Protein AF-A0A9W7MIQ2-F1 (afdb_monomer_lite)

Organism: Hibiscus trionum (NCBI:txid183268)

Sequence (190 aa):
MARFEEGSSISCPPLFKGEAYFQWANIMKFFIKSQDYEVWDIIEDGYLEAPKKKKKQRSANETKAKLNTKAMHFLYFGLNKEVSKRISTCKSAKELWEKLEKFYSNKKGEKKDDDQSCANLISNPKVDGVLALDEPKVSSNSSELYSYSFDKLQDVFDELFLEFETMNSKIKKMISKLEFENDFLLKTKN

Structure (mmCIF, N/CA/C/O backbone):
data_AF-A0A9W7MIQ2-F1
#
_entry.id   AF-A0A9W7MIQ2-F1
#
loop_
_atom_site.group_PDB
_atom_site.id
_atom_site.type_symbol
_atom_site.label_atom_id
_atom_site.label_alt_id
_atom_site.label_comp_id
_atom_site.label_asym_id
_atom_site.label_entity_id
_atom_site.label_seq_id
_atom_site.pdbx_PDB_ins_code
_atom_site.Cartn_x
_atom_site.Cartn_y
_atom_site.Cartn_z
_atom_site.occupancy
_atom_site.B_iso_or_equiv
_atom_site.auth_seq_id
_atom_site.auth_comp_id
_atom_site.auth_asym_id
_atom_site.auth_atom_id
_atom_site.pdbx_PDB_model_num
ATOM 1 N N . MET A 1 1 ? 34.483 -2.131 -0.089 1.00 34.19 1 MET A N 1
ATOM 2 C CA . MET A 1 1 ? 33.170 -1.801 0.510 1.00 34.19 1 MET A CA 1
ATOM 3 C C . MET A 1 1 ? 32.232 -2.950 0.199 1.00 34.19 1 MET A C 1
ATOM 5 O O . MET A 1 1 ? 32.087 -3.276 -0.972 1.00 34.19 1 MET A O 1
ATOM 9 N N . ALA A 1 2 ? 31.732 -3.632 1.229 1.00 31.00 2 ALA A N 1
ATOM 10 C CA . ALA A 1 2 ? 31.011 -4.892 1.087 1.00 31.00 2 ALA A CA 1
ATOM 11 C C . ALA A 1 2 ? 29.698 -4.706 0.310 1.00 31.00 2 ALA A C 1
ATOM 13 O O . ALA A 1 2 ? 28.902 -3.814 0.600 1.00 31.00 2 ALA A O 1
ATOM 14 N N . ARG A 1 3 ? 29.537 -5.544 -0.713 1.00 36.91 3 ARG A N 1
ATOM 15 C CA . ARG A 1 3 ? 28.358 -5.696 -1.560 1.00 36.91 3 ARG A CA 1
ATOM 16 C C . ARG A 1 3 ? 27.313 -6.432 -0.726 1.00 36.91 3 ARG A C 1
ATOM 18 O O . ARG A 1 3 ? 27.587 -7.536 -0.275 1.00 36.91 3 ARG A O 1
ATOM 25 N N . PHE A 1 4 ? 26.162 -5.815 -0.478 1.00 37.09 4 PHE A N 1
ATOM 26 C CA . PHE A 1 4 ? 25.040 -6.521 0.131 1.00 37.09 4 PHE A CA 1
ATOM 27 C C . PHE A 1 4 ? 24.557 -7.573 -0.870 1.00 37.09 4 PHE A C 1
ATOM 29 O O . PHE A 1 4 ? 23.956 -7.236 -1.889 1.00 37.09 4 PHE A O 1
ATOM 36 N N . GLU A 1 5 ? 24.906 -8.833 -0.619 1.00 40.12 5 GLU A N 1
ATOM 37 C CA . GLU A 1 5 ? 24.191 -9.971 -1.183 1.00 40.12 5 GLU A CA 1
ATOM 38 C C . GLU A 1 5 ? 22.780 -9.956 -0.587 1.00 40.12 5 GLU A C 1
ATOM 40 O O . GLU A 1 5 ? 22.593 -9.827 0.624 1.00 40.12 5 GLU A O 1
ATOM 45 N N . GLU A 1 6 ? 21.788 -9.950 -1.472 1.00 44.28 6 GLU A N 1
ATOM 46 C CA . GLU A 1 6 ? 20.378 -9.725 -1.174 1.00 44.28 6 GLU A CA 1
ATOM 47 C C . GLU A 1 6 ? 19.792 -10.888 -0.364 1.00 44.28 6 GLU A C 1
ATOM 49 O O . GLU A 1 6 ? 19.219 -11.825 -0.907 1.00 44.28 6 GLU A O 1
ATOM 54 N N . GLY A 1 7 ? 19.898 -10.793 0.959 1.00 41.38 7 GLY A N 1
ATOM 55 C CA . GLY A 1 7 ? 18.898 -11.329 1.873 1.00 41.38 7 GLY A CA 1
ATOM 56 C C . GLY A 1 7 ? 17.844 -10.251 2.118 1.00 41.38 7 GLY A C 1
ATOM 57 O O . GLY A 1 7 ? 18.097 -9.296 2.853 1.00 41.38 7 GLY A O 1
ATOM 58 N N . SER A 1 8 ? 16.678 -10.355 1.476 1.00 49.94 8 SER A N 1
ATOM 59 C CA . SER A 1 8 ? 15.550 -9.451 1.732 1.00 49.94 8 SER A CA 1
ATOM 60 C C . SER A 1 8 ? 15.065 -9.628 3.169 1.00 49.94 8 SER A C 1
ATOM 62 O O . SER A 1 8 ? 14.387 -10.598 3.494 1.00 49.94 8 SER A O 1
ATOM 64 N N . SER A 1 9 ? 15.391 -8.672 4.036 1.00 55.47 9 SER A N 1
ATOM 65 C CA . SER A 1 9 ? 14.673 -8.512 5.298 1.00 55.47 9 SER A CA 1
ATOM 66 C C . SER A 1 9 ? 13.184 -8.311 5.002 1.00 55.47 9 SER A C 1
ATOM 68 O O . SER A 1 9 ? 12.841 -7.493 4.148 1.00 55.47 9 SER A O 1
ATOM 70 N N . ILE A 1 10 ? 12.299 -8.975 5.751 1.00 56.59 10 ILE A N 1
ATOM 71 C CA . ILE A 1 10 ? 10.839 -8.749 5.705 1.00 56.59 10 ILE A CA 1
ATOM 72 C C . ILE A 1 10 ? 10.447 -7.285 5.979 1.00 56.59 10 ILE A C 1
ATOM 74 O O . ILE A 1 10 ? 9.332 -6.868 5.681 1.00 56.59 10 ILE A O 1
ATOM 78 N N . SER A 1 11 ? 11.363 -6.496 6.549 1.00 60.84 11 SER A N 1
ATOM 79 C CA . SER A 1 11 ? 11.183 -5.072 6.834 1.00 60.84 11 SER A CA 1
ATOM 80 C C . SER A 1 11 ? 11.703 -4.136 5.738 1.00 60.84 11 SER A C 1
ATOM 82 O O . SER A 1 11 ? 11.488 -2.926 5.830 1.00 60.84 11 SER A O 1
ATOM 84 N N . CYS A 1 12 ? 12.385 -4.652 4.710 1.00 73.31 12 CYS A N 1
ATOM 85 C CA . CYS A 1 12 ? 12.995 -3.837 3.661 1.00 73.31 12 CYS A CA 1
ATOM 86 C C . CYS A 1 12 ? 12.248 -3.986 2.327 1.00 73.31 12 CYS A C 1
ATOM 88 O O . CYS A 1 12 ? 12.081 -5.109 1.849 1.00 73.31 12 CYS A O 1
ATOM 90 N N . PRO A 1 13 ? 11.851 -2.873 1.681 1.00 75.19 13 PRO A N 1
ATOM 91 C CA . PRO A 1 13 ? 11.230 -2.933 0.365 1.00 75.19 13 PRO A CA 1
ATOM 92 C C . PRO A 1 13 ? 12.170 -3.566 -0.677 1.00 75.19 13 PRO A C 1
ATOM 94 O O . PRO A 1 13 ? 13.382 -3.326 -0.629 1.00 75.19 13 PRO A O 1
ATOM 97 N N . PRO A 1 14 ? 11.643 -4.337 -1.647 1.00 79.50 14 PRO A N 1
ATOM 98 C CA . PRO A 1 14 ? 12.453 -4.937 -2.704 1.00 79.50 14 PRO A CA 1
ATOM 99 C C . PRO A 1 14 ? 13.074 -3.850 -3.586 1.00 79.50 14 PRO A C 1
ATOM 101 O O . PRO A 1 14 ? 12.372 -2.949 -4.051 1.00 79.50 14 PRO A O 1
ATOM 104 N N . LEU A 1 15 ? 14.377 -3.938 -3.861 1.00 83.75 15 LEU A N 1
ATOM 105 C CA . LEU A 1 15 ? 15.072 -2.937 -4.670 1.00 83.75 15 LEU A CA 1
ATOM 106 C C . LEU A 1 15 ? 14.850 -3.170 -6.170 1.00 83.75 15 LEU A C 1
ATOM 108 O O . LEU A 1 15 ? 15.190 -4.216 -6.722 1.00 83.75 15 LEU A O 1
ATOM 112 N N . PHE A 1 16 ? 14.347 -2.153 -6.860 1.00 83.75 16 PHE A N 1
ATOM 113 C CA . PHE A 1 16 ? 14.154 -2.176 -8.298 1.00 83.75 16 PHE A CA 1
ATOM 114 C C . PHE A 1 16 ? 15.428 -1.782 -9.035 1.00 83.75 16 PHE A C 1
ATOM 116 O O . PHE A 1 16 ? 15.888 -0.639 -8.950 1.00 83.75 16 PHE A O 1
ATOM 123 N N . LYS A 1 17 ? 15.965 -2.713 -9.823 1.00 77.62 17 LYS A N 1
ATOM 124 C CA . LYS A 1 17 ? 17.167 -2.493 -10.641 1.00 77.62 17 LYS A CA 1
ATOM 125 C C . LYS A 1 17 ? 16.862 -1.977 -12.053 1.00 77.62 17 LYS A C 1
ATOM 127 O O . LYS A 1 17 ? 17.787 -1.613 -12.765 1.00 77.62 17 LYS A O 1
ATOM 132 N N . GLY A 1 18 ? 15.585 -1.871 -12.436 1.00 74.75 18 GLY A N 1
ATOM 133 C CA . GLY A 1 18 ? 15.163 -1.414 -13.766 1.00 74.75 18 GLY A CA 1
ATOM 134 C C . GLY A 1 18 ? 14.804 -2.537 -14.745 1.00 74.75 18 GLY A C 1
ATOM 135 O O . GLY A 1 18 ? 14.377 -2.243 -15.861 1.00 74.75 18 GLY A O 1
ATOM 136 N N . GLU A 1 19 ? 14.925 -3.796 -14.326 1.00 76.00 19 GLU A N 1
ATOM 137 C CA . GLU A 1 19 ? 14.593 -4.997 -15.098 1.00 76.00 19 GLU A CA 1
ATOM 138 C C . GLU A 1 19 ? 13.415 -5.747 -14.467 1.00 76.00 19 GLU A C 1
ATOM 140 O O . GLU A 1 19 ? 13.104 -5.547 -13.294 1.00 76.00 19 GLU A O 1
ATOM 145 N N . ALA A 1 20 ? 12.745 -6.595 -15.257 1.00 82.31 20 ALA A N 1
ATOM 146 C CA . ALA A 1 20 ? 11.643 -7.447 -14.801 1.00 82.31 20 ALA A CA 1
ATOM 147 C C . ALA A 1 20 ? 10.568 -6.705 -13.975 1.00 82.31 20 ALA A C 1
ATOM 149 O O . ALA A 1 20 ? 10.090 -7.205 -12.958 1.00 82.31 20 ALA A O 1
ATOM 150 N N . TYR A 1 21 ? 10.156 -5.515 -14.438 1.00 84.56 21 TYR A N 1
ATOM 151 C CA . TYR A 1 21 ? 9.218 -4.633 -13.727 1.00 84.56 21 TYR A CA 1
ATOM 152 C C . TYR A 1 21 ? 7.986 -5.356 -13.173 1.00 84.56 21 TYR A C 1
ATOM 154 O O . TYR A 1 21 ? 7.632 -5.141 -12.024 1.00 84.56 21 TYR A O 1
ATOM 162 N N . PHE A 1 22 ? 7.373 -6.256 -13.947 1.00 82.81 22 PHE A N 1
ATOM 163 C CA . PHE A 1 22 ? 6.200 -7.013 -13.504 1.00 82.81 22 PHE A CA 1
ATOM 164 C C . PHE A 1 22 ? 6.473 -7.874 -12.258 1.00 82.81 22 PHE A C 1
ATOM 166 O O . PHE A 1 22 ? 5.658 -7.911 -11.341 1.00 82.81 22 PHE A O 1
ATOM 173 N N . GLN A 1 23 ? 7.632 -8.536 -12.198 1.00 79.25 23 GLN A N 1
ATOM 174 C CA . GLN A 1 23 ? 8.016 -9.345 -11.041 1.00 79.25 23 GLN A CA 1
ATOM 175 C C . GLN A 1 23 ? 8.262 -8.453 -9.823 1.00 79.25 23 GLN A C 1
ATOM 177 O O . GLN A 1 23 ? 7.707 -8.707 -8.756 1.00 79.25 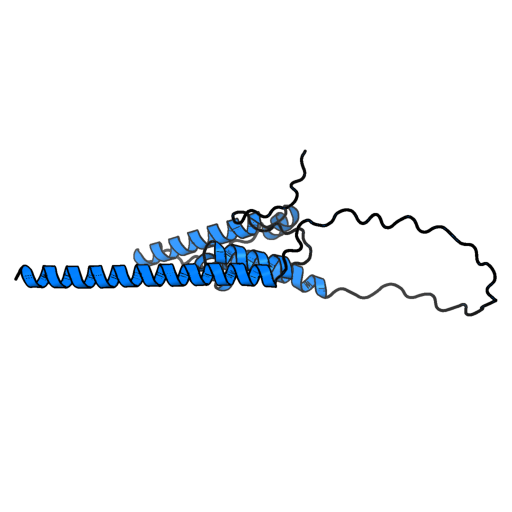23 GLN A O 1
ATOM 182 N N . TRP A 1 24 ? 9.024 -7.368 -9.996 1.00 87.19 24 TRP A N 1
ATOM 183 C CA . TRP A 1 24 ? 9.253 -6.402 -8.921 1.00 87.19 24 TRP A CA 1
ATOM 184 C C . TRP A 1 24 ? 7.946 -5.778 -8.417 1.00 87.19 24 TRP A C 1
ATOM 186 O O . TRP A 1 24 ? 7.741 -5.694 -7.210 1.00 87.19 24 TRP A O 1
ATOM 196 N N . ALA A 1 25 ? 7.0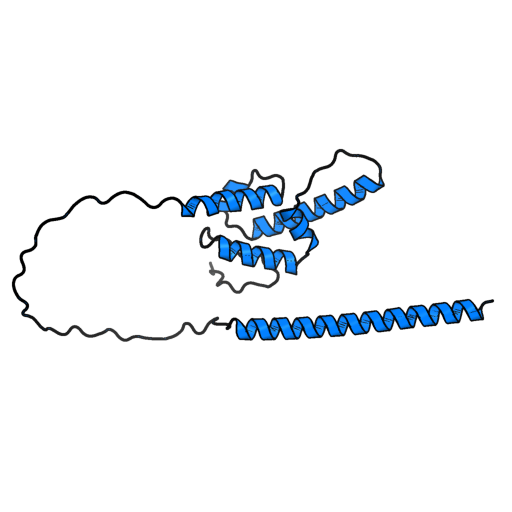45 -5.387 -9.319 1.00 86.75 25 ALA A N 1
ATOM 197 C CA . ALA A 1 25 ? 5.769 -4.770 -8.978 1.00 86.75 25 ALA A CA 1
ATOM 198 C C . ALA A 1 25 ? 4.896 -5.715 -8.144 1.00 86.75 25 ALA A C 1
ATOM 200 O O . ALA A 1 25 ? 4.318 -5.288 -7.146 1.00 86.75 25 ALA A O 1
ATOM 201 N N . ASN A 1 26 ? 4.861 -7.007 -8.486 1.00 84.62 26 ASN A N 1
ATOM 202 C CA . ASN A 1 26 ? 4.147 -8.007 -7.693 1.00 84.62 26 ASN A CA 1
ATOM 203 C C . ASN A 1 26 ? 4.748 -8.147 -6.288 1.00 84.62 26 ASN A C 1
ATOM 205 O O . ASN A 1 26 ? 4.011 -8.089 -5.306 1.00 84.62 26 ASN A O 1
ATOM 209 N N . ILE A 1 27 ? 6.075 -8.267 -6.172 1.00 86.06 27 ILE A N 1
ATOM 210 C CA . ILE A 1 27 ? 6.751 -8.389 -4.867 1.00 86.06 27 ILE A CA 1
ATOM 211 C C . ILE A 1 27 ? 6.534 -7.122 -4.027 1.00 86.06 27 ILE A C 1
ATOM 213 O O . ILE A 1 27 ? 6.219 -7.212 -2.844 1.00 86.06 27 ILE A O 1
ATOM 217 N N . MET A 1 28 ? 6.634 -5.939 -4.636 1.00 89.00 28 MET A N 1
ATOM 218 C CA . MET A 1 28 ? 6.376 -4.662 -3.971 1.00 89.00 28 MET A CA 1
ATOM 219 C C . MET A 1 28 ? 4.918 -4.552 -3.498 1.00 89.00 28 MET A C 1
ATOM 221 O O . MET A 1 28 ? 4.672 -4.119 -2.373 1.00 89.00 28 MET A O 1
ATOM 225 N N . LYS A 1 29 ? 3.948 -4.997 -4.307 1.00 89.25 29 LYS A N 1
ATOM 226 C CA . LYS A 1 29 ? 2.529 -5.056 -3.923 1.00 89.25 29 LYS A CA 1
ATOM 227 C C . LYS A 1 29 ? 2.320 -5.946 -2.697 1.00 89.25 29 LYS A C 1
ATOM 229 O O . LYS A 1 29 ? 1.646 -5.529 -1.756 1.00 89.25 29 LYS A O 1
ATOM 234 N N . PHE A 1 30 ? 2.919 -7.137 -2.675 1.00 85.12 30 PHE A N 1
ATOM 235 C CA . PHE A 1 30 ? 2.852 -8.031 -1.514 1.00 85.12 30 PHE A CA 1
ATOM 236 C C . PHE A 1 30 ? 3.517 -7.427 -0.278 1.00 85.12 30 PHE A C 1
ATOM 238 O O . PHE A 1 30 ? 2.924 -7.452 0.799 1.00 85.12 30 PHE A O 1
ATOM 245 N N . PHE A 1 31 ? 4.699 -6.827 -0.435 1.00 87.06 31 PHE A N 1
ATOM 246 C CA . PHE A 1 31 ? 5.395 -6.148 0.654 1.00 87.06 31 PHE A CA 1
ATOM 247 C C . PHE A 1 31 ? 4.513 -5.060 1.279 1.00 87.06 31 PHE A C 1
ATOM 249 O O . PHE A 1 31 ? 4.275 -5.091 2.483 1.00 87.06 31 PHE A O 1
ATOM 256 N N . ILE A 1 32 ? 3.951 -4.148 0.481 1.00 89.38 32 ILE A N 1
ATOM 257 C CA . ILE A 1 32 ? 3.118 -3.054 1.004 1.00 89.38 32 ILE A CA 1
ATOM 258 C C . ILE A 1 32 ? 1.888 -3.605 1.734 1.00 89.38 32 ILE A C 1
ATOM 260 O O . ILE A 1 32 ? 1.624 -3.185 2.858 1.00 89.38 32 ILE A O 1
ATOM 264 N N . LYS A 1 33 ? 1.194 -4.591 1.150 1.00 86.75 33 LYS A N 1
ATOM 265 C CA . LYS A 1 33 ? 0.035 -5.234 1.789 1.00 86.75 33 LYS A CA 1
ATOM 266 C C . LYS A 1 33 ? 0.389 -5.938 3.098 1.00 86.75 33 LYS A C 1
ATOM 268 O O . LYS A 1 33 ? -0.384 -5.860 4.044 1.00 86.75 33 LYS A O 1
ATOM 273 N N . SER A 1 34 ? 1.556 -6.581 3.178 1.00 84.94 34 SER A N 1
ATOM 274 C CA . SER A 1 34 ? 2.025 -7.207 4.422 1.00 84.94 34 SER A CA 1
ATOM 275 C C . SER A 1 34 ? 2.342 -6.192 5.523 1.00 84.94 34 SER A C 1
ATOM 277 O O . SER A 1 34 ? 2.238 -6.521 6.700 1.00 84.94 34 SER A O 1
ATOM 279 N N . GLN A 1 35 ? 2.718 -4.962 5.154 1.00 85.50 35 GLN A N 1
ATOM 280 C CA . GLN A 1 35 ? 2.967 -3.892 6.117 1.00 85.50 35 GLN A CA 1
ATOM 281 C C . GLN A 1 35 ? 1.660 -3.237 6.571 1.00 85.50 35 GLN A C 1
ATOM 283 O O . GLN A 1 35 ? 1.511 -2.923 7.752 1.00 85.50 35 GLN A O 1
ATOM 288 N N . ASP A 1 36 ? 0.758 -2.951 5.627 1.00 88.69 36 ASP A N 1
ATOM 289 C CA . ASP A 1 36 ? -0.492 -2.230 5.867 1.00 88.69 36 ASP A CA 1
ATOM 290 C C . ASP A 1 36 ? -1.395 -2.259 4.616 1.00 88.69 36 ASP A C 1
ATOM 292 O O . ASP A 1 36 ? -1.043 -1.706 3.570 1.00 88.69 36 ASP A O 1
ATOM 296 N N . TYR A 1 37 ? -2.578 -2.870 4.715 1.00 85.06 37 TYR A N 1
ATOM 297 C CA . TYR A 1 37 ? -3.519 -2.950 3.591 1.00 85.06 37 TYR A CA 1
ATOM 298 C C . TYR A 1 37 ? -4.055 -1.573 3.171 1.00 85.06 37 TYR A C 1
ATOM 300 O O . TYR A 1 37 ? -4.148 -1.308 1.972 1.00 85.06 37 TYR A O 1
ATOM 308 N N . GLU A 1 38 ? -4.296 -0.658 4.118 1.00 88.44 38 GLU A N 1
ATOM 309 C CA . GLU A 1 38 ? -4.831 0.679 3.808 1.00 88.44 38 GLU A CA 1
ATOM 310 C C . GLU A 1 38 ? -3.824 1.530 3.014 1.00 88.44 38 GLU A C 1
ATOM 312 O O . GLU A 1 38 ? -4.191 2.457 2.289 1.00 88.44 38 GLU A O 1
ATOM 317 N N . VAL A 1 39 ? -2.527 1.221 3.127 1.00 91.12 39 VAL A N 1
ATOM 318 C CA . VAL A 1 39 ? -1.473 1.882 2.344 1.00 91.12 39 VAL A CA 1
ATOM 319 C C . VAL A 1 39 ? -1.558 1.483 0.873 1.00 91.12 39 VAL A C 1
ATOM 321 O O . VAL A 1 39 ? -1.337 2.332 0.009 1.00 91.12 39 VAL A O 1
ATOM 324 N N . TRP A 1 40 ? -1.892 0.224 0.576 1.00 93.19 40 TRP A N 1
ATOM 325 C CA . TRP A 1 40 ? -2.095 -0.228 -0.799 1.00 93.19 40 TRP A CA 1
ATOM 326 C C . TRP A 1 40 ? -3.349 0.397 -1.419 1.00 93.19 40 TRP A C 1
ATOM 328 O O . TRP A 1 40 ? -3.288 0.874 -2.553 1.00 93.19 40 TRP A O 1
ATOM 338 N N . ASP A 1 41 ? -4.439 0.497 -0.658 1.00 90.44 41 ASP A N 1
ATOM 339 C CA . ASP A 1 41 ? -5.678 1.133 -1.122 1.00 90.44 41 ASP A CA 1
ATOM 340 C C . ASP A 1 41 ? -5.436 2.595 -1.534 1.00 90.44 41 ASP A C 1
ATOM 342 O O . ASP A 1 41 ? -5.937 3.064 -2.552 1.00 90.44 41 ASP A O 1
ATOM 346 N N . ILE A 1 42 ? -4.571 3.321 -0.816 1.00 92.56 42 ILE A N 1
ATOM 347 C CA . ILE A 1 42 ? -4.175 4.689 -1.189 1.00 92.56 42 ILE A CA 1
ATOM 348 C C . ILE A 1 42 ? -3.389 4.749 -2.508 1.00 92.56 42 ILE A C 1
ATOM 350 O O . ILE A 1 42 ? -3.450 5.768 -3.202 1.00 92.56 42 ILE A O 1
ATOM 354 N N . ILE A 1 43 ? -2.655 3.695 -2.868 1.00 90.88 43 ILE A N 1
ATOM 355 C CA . ILE A 1 43 ? -1.932 3.615 -4.145 1.00 90.88 43 ILE A CA 1
ATOM 356 C C . ILE A 1 43 ? -2.910 3.348 -5.296 1.00 90.88 43 ILE A C 1
ATOM 358 O O . ILE A 1 43 ? -2.808 4.019 -6.322 1.00 90.88 43 ILE A O 1
ATOM 362 N N . GLU A 1 44 ? -3.861 2.422 -5.131 1.00 88.62 44 GLU A N 1
ATOM 363 C CA . GLU A 1 44 ? -4.856 2.087 -6.166 1.00 88.62 44 GLU A CA 1
ATOM 364 C C . GLU A 1 44 ? -5.916 3.195 -6.328 1.00 88.62 44 GLU A C 1
ATOM 366 O O . GLU A 1 44 ? -6.109 3.737 -7.425 1.00 88.62 44 GLU A O 1
ATOM 371 N N . ASP A 1 45 ? -6.565 3.611 -5.240 1.00 85.38 45 ASP A N 1
ATOM 372 C CA . ASP A 1 45 ? -7.672 4.574 -5.283 1.00 85.38 45 ASP A CA 1
ATOM 373 C C . ASP A 1 45 ? -7.172 6.014 -5.402 1.00 85.38 45 ASP A C 1
ATOM 375 O O . ASP A 1 45 ? -7.737 6.838 -6.133 1.00 85.38 45 ASP A O 1
ATOM 379 N N . GLY A 1 46 ? -6.037 6.301 -4.769 1.00 80.38 46 GLY A N 1
ATOM 380 C CA . GLY A 1 46 ? -5.418 7.614 -4.751 1.00 80.38 46 GLY A CA 1
ATOM 381 C C . GLY A 1 46 ? -5.774 8.448 -3.531 1.00 80.38 46 GLY A C 1
ATOM 382 O O . GLY A 1 46 ? -6.793 8.283 -2.859 1.00 80.38 46 GLY A O 1
ATOM 383 N N . TYR A 1 47 ? -4.913 9.428 -3.279 1.00 77.25 47 TYR A N 1
ATOM 384 C CA . TYR A 1 47 ? -5.136 10.469 -2.290 1.00 77.25 47 TYR A CA 1
ATOM 385 C C . TYR A 1 47 ? -5.548 11.763 -2.992 1.00 77.25 47 TYR A C 1
ATOM 387 O O . TYR A 1 47 ? -4.786 12.328 -3.776 1.00 77.25 47 TYR A O 1
ATOM 395 N N . LEU A 1 48 ? -6.749 12.253 -2.683 1.00 67.56 48 LEU A N 1
ATOM 396 C CA . LEU A 1 48 ? -7.154 13.612 -3.022 1.00 67.56 48 LEU A CA 1
ATOM 397 C C . LEU A 1 48 ? -6.938 14.498 -1.801 1.00 67.56 48 LEU A C 1
ATOM 399 O O . LEU A 1 48 ? -7.580 14.313 -0.763 1.00 67.56 48 LEU A O 1
ATOM 403 N N . GLU A 1 49 ? -6.058 15.484 -1.942 1.00 60.34 49 GLU A N 1
ATOM 404 C CA . GLU A 1 49 ? -5.880 16.532 -0.947 1.00 60.34 49 GLU A CA 1
ATOM 405 C C . GLU A 1 49 ? -7.136 17.411 -0.931 1.00 60.34 49 GLU A C 1
ATOM 407 O O . GLU A 1 49 ? -7.293 18.360 -1.699 1.00 60.34 49 GLU A O 1
ATOM 412 N N . ALA A 1 50 ? -8.108 17.032 -0.104 1.00 58.78 50 ALA A N 1
ATOM 413 C CA . ALA A 1 50 ? -9.369 17.748 -0.040 1.00 58.78 50 ALA A CA 1
ATOM 414 C C . ALA A 1 50 ? -9.169 19.139 0.599 1.00 58.78 50 ALA A C 1
ATOM 416 O O . ALA A 1 50 ? -8.485 19.261 1.624 1.00 58.78 50 ALA A O 1
ATOM 417 N N . PRO A 1 51 ? -9.808 20.196 0.058 1.00 56.50 51 PRO A N 1
ATOM 418 C CA . PRO A 1 51 ? -9.729 21.532 0.630 1.00 56.50 51 PRO A CA 1
ATOM 419 C C . PRO A 1 51 ? -10.253 21.516 2.069 1.00 56.50 51 PRO A C 1
ATOM 421 O O . PRO A 1 51 ? -11.272 20.888 2.363 1.00 56.50 51 PRO A O 1
ATOM 424 N N . LYS A 1 52 ? -9.538 22.202 2.970 1.00 55.88 52 LYS A N 1
ATOM 425 C CA . LYS A 1 52 ? -9.792 22.242 4.420 1.00 55.88 52 LYS A CA 1
ATOM 426 C C . LYS A 1 52 ? -11.271 22.563 4.717 1.00 55.88 52 LYS A C 1
ATOM 428 O O . LYS A 1 52 ? -11.666 23.723 4.737 1.00 55.88 52 LYS A O 1
ATOM 433 N N . LYS A 1 53 ? -12.093 21.542 4.976 1.00 57.69 53 LYS A N 1
ATOM 434 C CA . LYS A 1 53 ? -13.486 21.651 5.456 1.00 57.69 53 LYS A CA 1
ATOM 435 C C . LYS A 1 53 ? -13.626 20.969 6.829 1.00 57.69 53 LYS A C 1
ATOM 437 O O . LYS A 1 53 ? -12.700 20.292 7.263 1.00 57.69 53 LYS A O 1
ATOM 442 N N . LYS A 1 54 ? -14.750 21.244 7.521 1.00 57.00 54 LYS A N 1
ATOM 443 C CA . LYS A 1 54 ? -15.191 20.885 8.903 1.00 57.00 54 LYS A CA 1
ATOM 444 C C . LYS A 1 54 ? -14.308 19.898 9.714 1.00 57.00 54 LYS A C 1
ATOM 446 O O . LYS A 1 54 ? -13.887 18.869 9.209 1.00 57.00 54 LYS A O 1
ATOM 451 N N . LYS A 1 55 ? -14.147 20.127 11.033 1.00 60.09 55 LYS A N 1
ATOM 452 C CA . LYS A 1 55 ? -13.257 19.367 11.960 1.00 60.09 55 LYS A CA 1
ATOM 453 C C . LYS A 1 55 ? -13.214 17.829 11.779 1.00 60.09 55 LYS A C 1
ATOM 455 O O . LYS A 1 55 ? -12.117 17.289 11.778 1.00 60.09 55 LYS A O 1
ATOM 460 N N . LYS A 1 56 ? -14.347 17.132 11.582 1.00 58.28 56 LYS A N 1
ATOM 461 C CA . LYS A 1 56 ? -14.380 15.665 11.342 1.00 58.28 56 LYS A CA 1
ATOM 462 C C . LYS A 1 56 ? -13.800 15.236 9.983 1.00 58.28 56 LYS A C 1
ATOM 464 O O . LYS A 1 56 ? -13.227 14.163 9.870 1.00 58.28 56 LYS A O 1
ATOM 469 N N . GLN A 1 57 ? -13.931 16.070 8.953 1.00 59.75 57 GLN A N 1
ATOM 470 C CA . GLN A 1 57 ? -13.364 15.813 7.625 1.00 59.75 57 GLN A CA 1
ATOM 471 C C . GLN A 1 57 ? -11.849 16.061 7.614 1.00 59.75 57 GLN A C 1
ATOM 473 O O . GLN A 1 57 ? -11.110 15.382 6.911 1.00 59.75 57 GLN A O 1
ATOM 478 N N . ARG A 1 58 ? -11.370 16.980 8.461 1.00 60.50 58 ARG A N 1
ATOM 479 C CA . ARG A 1 58 ? -9.941 17.257 8.632 1.00 60.50 58 ARG A CA 1
ATOM 480 C C . ARG A 1 58 ? -9.163 16.056 9.179 1.00 60.50 58 ARG A C 1
ATOM 482 O O . ARG A 1 58 ? -8.094 15.781 8.652 1.00 60.50 58 ARG A O 1
ATOM 489 N N . SER A 1 59 ? -9.689 15.339 10.176 1.00 63.09 59 SER A N 1
ATOM 490 C CA . SER A 1 59 ? -9.002 14.169 10.749 1.00 63.09 59 SER A CA 1
ATOM 491 C C . SER A 1 59 ? -8.915 13.006 9.760 1.00 63.09 59 SER A C 1
ATOM 493 O O . SER A 1 59 ? -7.855 12.411 9.618 1.00 63.09 59 SER A O 1
ATOM 495 N N . ALA A 1 60 ? -9.990 12.728 9.015 1.00 67.50 60 ALA A N 1
ATOM 496 C CA . ALA A 1 60 ? -9.983 11.698 7.976 1.00 67.50 60 ALA A CA 1
ATOM 497 C C . ALA A 1 60 ? -8.996 12.028 6.838 1.00 67.50 60 ALA A C 1
ATOM 499 O O . ALA A 1 60 ? -8.255 11.159 6.385 1.00 67.50 60 ALA A O 1
ATOM 500 N N . ASN A 1 61 ? -8.938 13.295 6.412 1.00 73.88 61 ASN A N 1
ATOM 501 C CA . ASN A 1 61 ? -7.977 13.745 5.402 1.00 73.88 61 ASN A CA 1
ATOM 502 C C . ASN A 1 61 ? -6.529 13.638 5.901 1.00 73.88 61 ASN A C 1
ATOM 504 O O . ASN A 1 61 ? -5.645 13.264 5.137 1.00 73.88 61 ASN A O 1
ATOM 508 N N . GLU A 1 62 ? -6.286 13.935 7.180 1.00 79.19 62 GLU A N 1
ATOM 509 C CA . GLU A 1 62 ? -4.965 13.806 7.796 1.00 79.19 62 GLU A CA 1
ATOM 510 C C . GLU A 1 62 ? -4.496 12.345 7.843 1.00 79.19 62 GLU A C 1
ATOM 512 O O . GLU A 1 62 ? -3.339 12.067 7.529 1.00 79.19 62 GLU A O 1
ATOM 517 N N . THR A 1 63 ? -5.389 11.400 8.160 1.00 84.94 63 THR A N 1
ATOM 518 C CA . THR A 1 63 ? -5.081 9.962 8.100 1.00 84.94 63 THR A CA 1
ATOM 519 C C . THR A 1 63 ? -4.692 9.538 6.686 1.00 84.94 63 THR A C 1
ATOM 521 O O . THR A 1 63 ? -3.637 8.934 6.497 1.00 84.94 63 THR A O 1
ATOM 524 N N . LYS A 1 64 ? -5.470 9.925 5.667 1.00 85.12 64 LYS A N 1
ATOM 525 C CA . LYS A 1 64 ? -5.146 9.592 4.269 1.00 85.12 64 LYS A CA 1
ATOM 526 C C . LYS A 1 64 ? -3.832 10.223 3.796 1.00 85.12 64 LYS A C 1
ATOM 528 O O . LYS A 1 64 ? -3.074 9.580 3.076 1.00 85.12 64 LYS A O 1
ATOM 533 N N . ALA A 1 65 ? -3.519 11.443 4.236 1.00 86.31 65 ALA A N 1
ATOM 534 C CA . ALA A 1 65 ? -2.242 12.092 3.935 1.00 86.31 65 ALA A CA 1
ATOM 535 C C . ALA A 1 65 ? -1.048 11.331 4.548 1.00 86.31 65 ALA A C 1
ATOM 537 O O . ALA A 1 65 ? -0.014 11.155 3.895 1.00 86.31 65 ALA A O 1
ATOM 538 N N . LYS A 1 66 ? -1.198 10.834 5.786 1.00 89.38 66 LYS A N 1
ATOM 539 C CA . LYS A 1 66 ? -0.191 9.991 6.454 1.00 89.38 66 LYS A CA 1
ATOM 540 C C . LYS A 1 66 ? 0.015 8.675 5.707 1.00 89.38 66 LYS A C 1
ATOM 542 O O . LYS A 1 66 ? 1.161 8.306 5.455 1.00 89.38 66 LYS A O 1
ATOM 547 N N . LEU A 1 67 ? -1.067 8.017 5.290 1.00 90.31 67 LEU A N 1
ATOM 548 C CA . LEU A 1 67 ? -0.996 6.790 4.493 1.00 90.31 67 LEU A CA 1
ATOM 549 C C . LEU A 1 67 ? -0.327 7.029 3.130 1.00 90.31 67 LEU A C 1
ATOM 551 O O . LEU A 1 67 ? 0.560 6.268 2.760 1.00 90.31 67 LEU A O 1
ATOM 555 N N . ASN A 1 68 ? -0.644 8.124 2.427 1.00 90.25 68 ASN A N 1
ATOM 556 C CA . ASN A 1 68 ? 0.039 8.484 1.176 1.00 90.25 68 ASN A CA 1
ATOM 557 C C . ASN A 1 68 ? 1.539 8.726 1.391 1.00 90.25 68 ASN A C 1
ATOM 559 O O . ASN A 1 68 ? 2.360 8.271 0.601 1.00 90.25 68 ASN A O 1
ATOM 563 N N . THR A 1 69 ? 1.911 9.399 2.481 1.00 90.25 69 THR A N 1
ATOM 564 C CA . THR A 1 69 ? 3.325 9.621 2.826 1.00 90.25 69 THR A CA 1
ATOM 565 C C . THR A 1 69 ? 4.045 8.295 3.087 1.00 90.25 69 THR A C 1
ATOM 567 O O . THR A 1 69 ? 5.149 8.081 2.586 1.00 90.25 69 THR A O 1
ATOM 570 N N . LYS A 1 70 ? 3.403 7.376 3.820 1.00 91.38 70 LYS A N 1
ATOM 57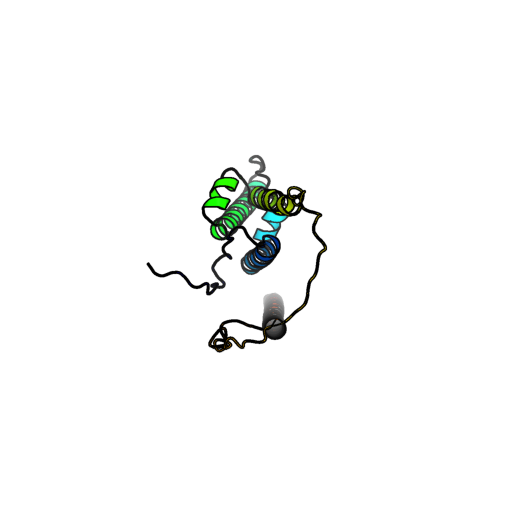1 C CA . LYS A 1 70 ? 3.913 6.023 4.089 1.00 91.38 70 LYS A CA 1
ATOM 572 C C . LYS A 1 70 ? 4.045 5.198 2.800 1.00 91.38 70 LYS A C 1
ATOM 574 O O . LYS A 1 70 ? 5.082 4.578 2.584 1.00 91.38 70 LYS A O 1
ATOM 579 N N . ALA A 1 71 ? 3.054 5.263 1.912 1.00 92.06 71 ALA A N 1
ATOM 580 C CA . ALA A 1 71 ? 3.086 4.628 0.595 1.00 92.06 71 ALA A CA 1
ATOM 581 C C . ALA A 1 71 ? 4.249 5.150 -0.262 1.00 92.06 71 ALA A C 1
ATOM 583 O O . ALA A 1 71 ? 5.034 4.365 -0.793 1.00 92.06 71 ALA A O 1
ATOM 584 N N . MET A 1 72 ? 4.410 6.475 -0.351 1.00 91.06 72 MET A N 1
ATOM 585 C CA . MET A 1 72 ? 5.527 7.089 -1.071 1.00 91.06 72 MET A CA 1
ATOM 586 C C . MET A 1 72 ? 6.869 6.628 -0.505 1.00 91.06 72 MET A C 1
ATOM 588 O O . MET A 1 72 ? 7.761 6.291 -1.275 1.00 91.06 72 MET A O 1
ATOM 592 N N . HIS A 1 73 ? 7.008 6.566 0.821 1.00 89.50 73 HIS A N 1
ATOM 593 C CA . HIS A 1 73 ? 8.227 6.090 1.471 1.00 89.50 73 HIS A CA 1
ATOM 594 C C . HIS A 1 73 ? 8.597 4.662 1.040 1.00 89.50 73 HIS A C 1
ATOM 596 O O . HIS A 1 73 ? 9.726 4.443 0.598 1.00 89.50 73 HIS A O 1
ATOM 602 N N . PHE A 1 74 ? 7.653 3.716 1.087 1.00 89.31 74 PHE A N 1
ATOM 603 C CA . PHE A 1 74 ? 7.899 2.337 0.648 1.00 89.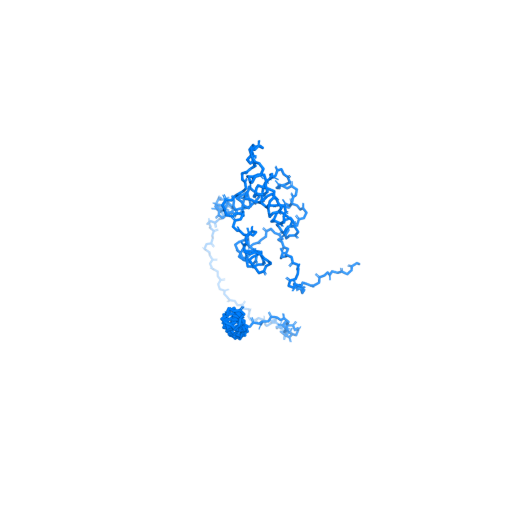31 74 PHE A CA 1
ATOM 604 C C . PHE A 1 74 ? 8.293 2.253 -0.827 1.00 89.31 74 PHE A C 1
ATOM 606 O O . PHE A 1 74 ? 9.260 1.567 -1.166 1.00 89.31 74 PHE A O 1
ATOM 613 N N . LEU A 1 75 ? 7.600 2.998 -1.691 1.00 90.12 75 LEU A N 1
ATOM 614 C CA . LEU A 1 75 ? 7.910 3.032 -3.117 1.00 90.12 75 LEU A CA 1
ATOM 615 C C . LEU A 1 75 ? 9.299 3.625 -3.368 1.00 90.12 75 LEU A C 1
ATOM 617 O O . LEU A 1 75 ?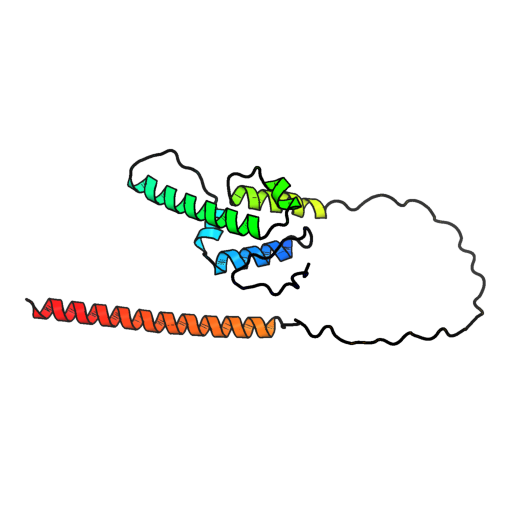 10.086 3.011 -4.075 1.00 90.12 75 LEU A O 1
ATOM 621 N N . TYR A 1 76 ? 9.654 4.758 -2.756 1.00 85.06 76 TYR A N 1
ATOM 622 C CA . TYR A 1 76 ? 10.973 5.376 -2.937 1.00 85.06 76 TYR A CA 1
ATOM 623 C C . TYR A 1 76 ? 12.127 4.489 -2.468 1.00 85.06 76 TYR A C 1
ATOM 625 O O . TYR A 1 76 ? 13.160 4.445 -3.137 1.00 85.06 76 TYR A O 1
ATOM 633 N N . PHE A 1 77 ? 11.965 3.784 -1.348 1.00 85.94 77 PHE A N 1
ATOM 634 C CA . PHE A 1 77 ? 13.006 2.894 -0.829 1.00 85.94 77 PHE A CA 1
ATOM 635 C C . PHE A 1 77 ? 13.203 1.642 -1.681 1.00 85.94 77 PHE A C 1
ATOM 637 O O . PHE A 1 77 ? 14.318 1.133 -1.763 1.00 85.94 77 PHE A O 1
ATOM 644 N N . GLY A 1 78 ? 12.154 1.170 -2.352 1.00 84.75 78 GLY A N 1
ATOM 645 C CA . GLY A 1 78 ? 12.271 0.061 -3.291 1.00 84.75 78 GLY A CA 1
ATOM 646 C C . GLY A 1 78 ? 12.783 0.453 -4.669 1.00 84.75 78 GLY A C 1
ATOM 647 O O . GLY A 1 78 ? 12.719 -0.360 -5.582 1.00 84.75 78 GLY A O 1
ATOM 648 N N . LEU A 1 79 ? 13.272 1.677 -4.874 1.00 86.38 79 LEU A N 1
ATOM 649 C CA . LEU A 1 79 ? 13.752 2.137 -6.174 1.00 86.38 79 LEU A CA 1
ATOM 650 C C . LEU A 1 79 ? 15.235 2.469 -6.135 1.00 86.38 79 LEU A C 1
ATOM 652 O O . LEU A 1 79 ? 15.743 3.068 -5.188 1.00 86.38 79 LEU A O 1
ATOM 656 N N . ASN A 1 80 ? 15.939 2.144 -7.219 1.00 82.19 80 ASN A N 1
ATOM 657 C CA . ASN A 1 80 ? 17.303 2.622 -7.381 1.00 82.19 80 ASN A CA 1
ATOM 658 C C . ASN A 1 80 ? 17.347 4.153 -7.594 1.00 82.19 80 ASN A C 1
ATOM 660 O O . ASN A 1 80 ? 16.357 4.814 -7.931 1.00 82.19 80 ASN A O 1
ATOM 664 N N . LYS A 1 81 ? 18.542 4.730 -7.428 1.00 80.19 81 LYS A N 1
ATOM 665 C CA . LYS A 1 81 ? 18.766 6.181 -7.533 1.00 80.19 81 LYS A CA 1
ATOM 666 C C . LYS A 1 81 ? 18.381 6.759 -8.899 1.00 80.19 81 LYS A C 1
ATOM 668 O O . LYS A 1 81 ? 17.954 7.909 -8.968 1.00 80.19 81 LYS A O 1
ATOM 673 N N . GLU A 1 82 ? 18.547 6.003 -9.980 1.00 79.75 82 GLU A N 1
ATOM 674 C CA . GLU A 1 82 ? 18.268 6.487 -11.335 1.00 79.75 82 GLU A CA 1
ATOM 675 C C . GLU A 1 82 ? 16.770 6.585 -11.617 1.00 79.75 82 GLU A C 1
ATOM 677 O O . GLU A 1 82 ? 16.304 7.594 -12.148 1.00 79.75 82 GLU A O 1
ATOM 682 N N . VAL A 1 83 ? 16.008 5.565 -11.220 1.00 80.31 83 VAL A N 1
ATOM 683 C CA . VAL A 1 83 ? 14.551 5.535 -11.366 1.00 80.31 83 VAL A CA 1
ATOM 684 C C . VAL A 1 83 ? 13.911 6.557 -10.431 1.00 80.31 83 VAL A C 1
ATOM 686 O O . VAL A 1 83 ? 13.054 7.323 -10.870 1.00 80.31 83 VAL A O 1
ATOM 689 N N . SER A 1 84 ? 14.400 6.658 -9.191 1.00 79.31 84 SER A N 1
ATOM 690 C CA . SER A 1 84 ? 13.952 7.660 -8.216 1.00 79.31 84 SER A CA 1
ATOM 691 C C . SER A 1 84 ? 14.073 9.095 -8.753 1.00 79.31 84 SER A C 1
ATOM 693 O O . SER A 1 84 ? 13.111 9.861 -8.697 1.00 79.31 84 SER A O 1
ATOM 695 N N . LYS A 1 85 ? 15.194 9.454 -9.403 1.00 81.81 85 LYS A N 1
ATOM 696 C CA . LYS A 1 85 ? 15.357 10.778 -10.040 1.00 81.81 85 LYS A CA 1
ATOM 697 C C . LYS A 1 85 ? 14.276 11.074 -11.084 1.00 81.81 85 LYS A C 1
ATOM 699 O O . LYS A 1 85 ? 13.778 12.196 -11.136 1.00 81.81 85 LYS A O 1
ATOM 704 N N . ARG A 1 86 ? 13.879 10.083 -11.889 1.00 80.38 86 ARG A N 1
ATOM 705 C CA . ARG A 1 86 ? 12.887 10.247 -12.974 1.00 80.38 86 ARG A CA 1
ATOM 706 C C . ARG A 1 86 ? 11.455 10.423 -12.467 1.00 80.38 86 ARG A C 1
ATOM 708 O O . ARG A 1 86 ? 10.620 11.029 -13.147 1.00 80.38 86 ARG A O 1
ATOM 715 N N . ILE A 1 87 ? 11.157 9.898 -11.284 1.00 81.06 87 ILE A N 1
ATOM 716 C CA . ILE A 1 87 ? 9.824 9.973 -10.676 1.00 81.06 87 ILE A CA 1
ATOM 717 C C . ILE A 1 87 ? 9.753 10.954 -9.498 1.00 81.06 87 ILE A C 1
ATOM 719 O O . ILE A 1 87 ? 8.679 11.136 -8.938 1.00 81.06 87 ILE A O 1
ATOM 723 N N . SER A 1 88 ? 10.854 11.644 -9.188 1.00 76.69 88 SER A N 1
ATOM 724 C CA . SER A 1 88 ? 10.962 12.653 -8.121 1.00 76.69 88 SER A CA 1
ATOM 725 C C . SER A 1 88 ? 9.910 13.770 -8.180 1.00 76.69 88 SER A C 1
ATOM 727 O O . SER A 1 88 ? 9.625 14.407 -7.172 1.00 76.69 88 SER A O 1
ATOM 729 N N . THR A 1 89 ? 9.307 14.005 -9.348 1.00 82.19 89 THR A N 1
ATOM 730 C CA . THR A 1 89 ? 8.275 15.028 -9.558 1.00 82.19 89 THR A CA 1
ATOM 731 C C . THR A 1 89 ? 6.878 14.618 -9.081 1.00 82.19 89 THR A C 1
ATOM 733 O O . THR A 1 89 ? 5.986 15.463 -9.085 1.00 82.19 89 THR A O 1
ATOM 736 N N . CYS A 1 90 ? 6.657 13.343 -8.738 1.00 85.81 90 CYS A N 1
ATOM 737 C CA . CYS A 1 90 ? 5.330 12.832 -8.385 1.00 85.81 90 CYS A CA 1
ATOM 738 C C . CYS A 1 90 ? 4.913 13.310 -6.989 1.00 85.81 90 CYS A C 1
ATOM 740 O O . CYS A 1 90 ? 5.698 13.246 -6.040 1.00 85.81 90 CYS A O 1
ATOM 742 N N . LYS A 1 91 ? 3.661 13.754 -6.857 1.00 85.75 91 LYS A N 1
ATOM 743 C CA . LYS A 1 91 ? 3.106 14.332 -5.621 1.00 85.75 91 LYS A CA 1
ATOM 744 C C . LYS A 1 91 ? 2.312 13.332 -4.782 1.00 85.75 91 LYS A C 1
ATOM 746 O O . LYS A 1 91 ? 2.004 13.612 -3.627 1.00 85.75 91 LYS A O 1
ATOM 751 N N . SER A 1 92 ? 1.967 12.180 -5.352 1.00 89.50 92 SER A N 1
ATOM 752 C CA . SER A 1 92 ? 1.239 11.114 -4.663 1.00 89.50 92 SER A CA 1
ATOM 753 C C . SER A 1 92 ? 1.830 9.743 -4.970 1.00 89.50 92 SER A C 1
ATOM 755 O O . SER A 1 92 ? 2.490 9.552 -5.996 1.00 89.50 92 SER A O 1
ATOM 757 N N . ALA A 1 93 ? 1.572 8.778 -4.088 1.00 91.44 93 ALA A N 1
ATOM 758 C CA . ALA A 1 93 ? 1.990 7.396 -4.294 1.00 91.44 93 ALA A CA 1
ATOM 759 C C . ALA A 1 93 ? 1.323 6.775 -5.533 1.00 91.44 93 ALA A C 1
ATOM 761 O O . ALA A 1 93 ? 1.982 6.064 -6.285 1.00 91.44 93 ALA A O 1
ATOM 762 N N . LYS A 1 94 ? 0.054 7.120 -5.789 1.00 92.06 94 LYS A N 1
ATOM 763 C CA . LYS A 1 94 ? -0.678 6.720 -6.996 1.00 92.06 94 LYS A CA 1
ATOM 764 C C . LYS A 1 94 ? -0.022 7.235 -8.272 1.00 92.06 94 LYS A C 1
ATOM 766 O O . LYS A 1 94 ? 0.271 6.457 -9.169 1.00 92.06 94 LYS A O 1
ATOM 771 N N . GLU A 1 95 ? 0.274 8.534 -8.332 1.00 91.00 95 GLU A N 1
ATOM 772 C CA . GLU A 1 95 ? 0.954 9.129 -9.489 1.00 91.00 95 GLU A CA 1
ATOM 773 C C . GLU A 1 95 ? 2.316 8.468 -9.732 1.00 91.00 95 GLU A C 1
ATOM 775 O O . GLU A 1 95 ? 2.672 8.168 -10.870 1.00 91.00 95 GLU A O 1
ATOM 780 N N . LEU A 1 96 ? 3.062 8.198 -8.657 1.00 91.50 96 LEU A N 1
ATOM 781 C CA . LEU A 1 96 ? 4.340 7.498 -8.724 1.00 91.50 96 LEU A CA 1
ATOM 782 C C . LEU A 1 96 ? 4.166 6.089 -9.316 1.00 91.50 96 LEU A C 1
ATOM 784 O O . LEU A 1 96 ? 4.888 5.733 -10.251 1.00 91.50 96 LEU A O 1
ATOM 788 N N . TRP A 1 97 ? 3.198 5.318 -8.816 1.00 92.50 97 TRP A N 1
ATOM 789 C CA . TRP A 1 97 ? 2.899 3.965 -9.287 1.00 92.50 97 TRP A CA 1
ATOM 790 C C . TRP A 1 97 ? 2.471 3.936 -10.759 1.00 92.50 97 TRP A C 1
ATOM 792 O O . TRP A 1 97 ? 3.080 3.233 -11.563 1.00 92.50 97 TRP A O 1
ATOM 802 N N . GLU A 1 98 ? 1.506 4.769 -11.150 1.00 91.38 98 GLU A N 1
ATOM 803 C CA . GLU A 1 98 ? 1.042 4.877 -12.540 1.00 91.38 98 GLU A CA 1
ATOM 804 C C . GLU A 1 98 ? 2.169 5.292 -13.493 1.00 91.38 98 GLU A C 1
ATOM 806 O O . GLU A 1 98 ? 2.252 4.832 -14.636 1.00 91.38 98 GLU A O 1
ATOM 811 N N . LYS A 1 99 ? 3.054 6.188 -13.042 1.00 89.88 99 LYS A N 1
ATOM 812 C CA . LYS A 1 99 ? 4.201 6.632 -13.834 1.00 89.88 99 LYS A CA 1
ATOM 813 C C . LYS A 1 99 ? 5.189 5.483 -14.049 1.00 89.88 99 LYS A C 1
ATOM 815 O O . LYS A 1 99 ? 5.688 5.327 -15.164 1.00 89.88 99 LYS A O 1
ATOM 820 N N . LEU A 1 100 ? 5.443 4.661 -13.027 1.00 88.81 100 LEU A N 1
ATOM 821 C CA . LEU A 1 100 ? 6.248 3.442 -13.162 1.00 88.81 100 LEU A CA 1
ATOM 822 C C . LEU A 1 100 ? 5.610 2.454 -14.148 1.00 88.81 100 LEU A C 1
ATOM 824 O O . LEU A 1 100 ? 6.299 1.989 -15.059 1.00 88.81 100 LEU A O 1
ATOM 828 N N . GLU A 1 101 ? 4.307 2.192 -14.031 1.00 88.69 101 GLU A N 1
ATOM 829 C CA . GLU A 1 101 ? 3.597 1.296 -14.951 1.00 88.69 101 GLU A CA 1
ATOM 830 C C . GLU A 1 101 ? 3.716 1.774 -16.397 1.00 88.69 101 GLU A C 1
ATOM 832 O O . GLU A 1 101 ? 4.093 0.992 -17.271 1.00 88.69 101 GLU A O 1
ATOM 837 N N . LYS A 1 102 ? 3.481 3.065 -16.658 1.00 86.62 102 LYS A N 1
ATOM 838 C CA . LYS A 1 102 ? 3.591 3.654 -18.003 1.00 86.62 102 LYS A CA 1
ATOM 839 C C . LYS A 1 102 ? 5.003 3.531 -18.571 1.00 86.62 102 LYS A C 1
ATOM 841 O O . LYS A 1 102 ? 5.172 3.133 -19.722 1.00 86.62 102 LYS A O 1
ATOM 846 N N . PHE A 1 103 ? 6.033 3.834 -17.781 1.00 84.81 103 PHE A N 1
ATOM 847 C CA . PHE A 1 103 ? 7.415 3.787 -18.266 1.00 84.81 103 PHE A CA 1
ATOM 848 C C . PHE A 1 103 ? 7.887 2.381 -18.639 1.00 84.81 103 PHE A C 1
ATOM 850 O O . PHE A 1 103 ? 8.626 2.227 -19.612 1.00 84.81 103 PHE A O 1
ATOM 857 N N . TYR A 1 104 ? 7.501 1.366 -17.868 1.00 82.06 104 TYR A N 1
ATOM 858 C CA . TYR A 1 104 ? 8.009 0.006 -18.056 1.00 82.06 104 TYR A CA 1
ATOM 859 C C . TYR A 1 104 ? 7.080 -0.895 -18.868 1.00 82.06 104 TYR A C 1
ATOM 861 O O . TYR A 1 104 ? 7.565 -1.843 -19.488 1.00 82.06 104 TYR A O 1
ATOM 869 N N . SER A 1 105 ? 5.788 -0.577 -18.953 1.00 74.69 105 SER A N 1
ATOM 870 C CA . SER A 1 105 ? 4.868 -1.259 -19.872 1.00 74.69 105 SER A CA 1
ATOM 871 C C . SER A 1 105 ? 5.154 -0.887 -21.330 1.00 74.69 105 SER A C 1
ATOM 873 O O . SER A 1 105 ? 5.156 -1.765 -22.190 1.00 74.69 105 SER A O 1
ATOM 875 N N . ASN A 1 106 ? 5.513 0.374 -21.606 1.00 60.06 106 ASN A N 1
ATOM 876 C CA . ASN A 1 106 ? 5.812 0.843 -22.967 1.00 60.06 106 ASN A CA 1
ATOM 877 C C . ASN A 1 106 ? 7.126 0.279 -23.541 1.00 60.06 106 ASN A C 1
ATOM 879 O O . ASN A 1 106 ? 7.270 0.165 -24.753 1.00 60.06 106 ASN A O 1
ATOM 883 N N . LYS A 1 107 ? 8.073 -0.148 -22.693 1.00 58.62 107 LYS A N 1
ATOM 884 C CA . LYS A 1 107 ? 9.343 -0.752 -23.139 1.00 58.62 107 LYS A CA 1
ATOM 885 C C . LYS A 1 107 ? 9.200 -2.141 -23.770 1.00 58.62 107 LYS A C 1
ATOM 887 O O . LYS A 1 107 ? 10.148 -2.619 -24.381 1.00 58.62 107 LYS A O 1
ATOM 892 N N . LYS A 1 108 ? 8.046 -2.804 -23.642 1.00 54.16 108 LYS A N 1
ATOM 893 C CA . LYS A 1 108 ? 7.796 -4.094 -24.310 1.00 54.16 108 LYS A CA 1
ATOM 894 C C . LYS A 1 108 ? 7.426 -3.954 -25.799 1.00 54.16 108 LYS A C 1
ATOM 896 O O . LYS A 1 108 ? 7.277 -4.981 -26.454 1.00 54.16 108 LYS A O 1
ATOM 901 N N . GLY A 1 109 ? 7.283 -2.730 -26.325 1.00 43.66 109 GLY A N 1
ATOM 902 C CA . GLY A 1 109 ? 6.816 -2.463 -27.693 1.00 43.66 109 GLY A CA 1
ATOM 903 C C . GLY A 1 109 ? 7.884 -2.219 -28.767 1.00 43.66 109 GLY A C 1
ATOM 904 O O . GLY A 1 109 ? 7.539 -2.245 -29.941 1.00 43.66 109 GLY A O 1
ATOM 905 N N . GLU A 1 110 ? 9.159 -2.018 -28.425 1.00 43.28 110 GLU A N 1
ATOM 906 C CA . GLU A 1 110 ? 10.210 -1.744 -29.421 1.00 43.28 110 GLU A CA 1
ATOM 907 C C . GLU A 1 110 ? 11.105 -2.973 -29.635 1.00 43.28 110 GLU A C 1
ATOM 909 O O . GLU A 1 110 ? 12.138 -3.160 -28.992 1.00 43.28 110 GLU A O 1
ATOM 914 N N . LYS A 1 111 ? 10.688 -3.832 -30.567 1.00 46.38 111 LYS A N 1
ATOM 915 C CA . LYS A 1 111 ? 11.599 -4.624 -31.401 1.00 46.38 111 LYS A CA 1
ATOM 916 C C . LYS A 1 111 ? 11.155 -4.485 -32.851 1.00 46.38 111 LYS A C 1
ATOM 918 O O . LYS A 1 111 ? 9.972 -4.716 -33.108 1.00 46.38 111 LYS A O 1
ATOM 923 N N . LYS A 1 112 ? 12.148 -4.225 -33.719 1.00 38.47 112 LYS A N 1
ATOM 924 C CA . LYS A 1 112 ? 12.178 -4.011 -35.187 1.00 38.47 112 LYS A CA 1
ATOM 925 C C . LYS A 1 112 ? 12.611 -2.569 -35.495 1.00 38.47 112 LYS A C 1
ATOM 927 O O . LYS A 1 112 ? 12.016 -1.653 -34.948 1.00 38.47 112 LYS A O 1
ATOM 932 N N . ASP A 1 113 ? 13.677 -2.296 -36.238 1.00 41.12 113 ASP A N 1
ATOM 933 C CA . ASP A 1 113 ? 14.396 -3.057 -37.266 1.00 41.12 113 ASP A CA 1
ATOM 934 C C . ASP A 1 113 ? 15.900 -2.734 -37.210 1.00 41.12 113 ASP A C 1
ATOM 936 O O . ASP A 1 113 ? 16.267 -1.776 -36.541 1.00 41.12 113 ASP A O 1
ATOM 940 N N . ASP A 1 114 ? 16.725 -3.599 -37.815 1.00 43.34 114 ASP A N 1
ATOM 941 C CA . ASP A 1 114 ? 18.036 -3.343 -38.449 1.00 43.34 114 ASP A CA 1
ATOM 942 C C . ASP A 1 114 ? 18.804 -4.675 -38.514 1.00 43.34 114 ASP A C 1
ATOM 944 O O . ASP A 1 114 ? 19.522 -5.033 -37.588 1.00 43.34 114 ASP A O 1
ATOM 948 N N . ASP A 1 115 ? 18.578 -5.460 -39.569 1.00 42.38 115 ASP A N 1
ATOM 949 C CA . ASP A 1 115 ? 19.657 -6.187 -40.257 1.00 42.38 115 ASP A CA 1
ATOM 950 C C . ASP A 1 115 ? 19.088 -6.817 -41.533 1.00 42.38 115 ASP A C 1
ATOM 952 O O . ASP A 1 115 ? 18.675 -7.976 -41.608 1.00 42.38 115 ASP A O 1
ATOM 956 N N . GLN A 1 116 ? 19.037 -5.978 -42.566 1.00 47.94 116 GLN A N 1
ATOM 957 C CA . GLN A 1 116 ? 19.013 -6.406 -43.955 1.00 47.94 116 GLN A CA 1
ATOM 958 C C . GLN A 1 116 ? 20.464 -6.647 -44.390 1.00 47.94 116 GLN A C 1
ATOM 960 O O . GLN A 1 116 ? 21.305 -5.774 -44.198 1.00 47.94 116 GLN A O 1
ATOM 965 N N . SER A 1 117 ? 20.693 -7.769 -45.087 1.00 41.12 117 SER A N 1
ATOM 966 C CA . SER A 1 117 ? 21.948 -8.215 -45.729 1.00 41.12 117 SER A CA 1
ATOM 967 C C . SER A 1 117 ? 22.721 -9.230 -44.871 1.00 41.12 117 SER A C 1
ATOM 969 O O . SER A 1 117 ? 23.298 -8.895 -43.853 1.00 41.12 117 SER A O 1
ATOM 971 N N . CYS A 1 118 ? 22.810 -10.513 -45.221 1.00 34.41 118 CYS A N 1
ATOM 972 C CA . CYS A 1 118 ? 23.188 -11.019 -46.535 1.00 34.41 118 CYS A CA 1
ATOM 973 C C . CYS A 1 118 ? 22.519 -12.377 -46.814 1.00 34.41 118 CYS A C 1
ATOM 975 O O . CYS A 1 118 ? 22.842 -13.384 -46.188 1.00 34.41 118 CYS A O 1
ATOM 977 N N . ALA A 1 119 ? 21.653 -12.429 -47.824 1.00 37.28 119 ALA A N 1
ATOM 978 C CA . ALA A 1 119 ? 21.536 -13.630 -48.637 1.00 37.28 119 ALA A CA 1
ATOM 979 C C . ALA A 1 119 ? 22.673 -13.570 -49.662 1.00 37.28 119 ALA A C 1
ATOM 981 O O . ALA A 1 119 ? 22.736 -12.597 -50.409 1.00 37.28 119 ALA A O 1
ATOM 982 N N . ASN A 1 120 ? 23.586 -14.547 -49.623 1.00 40.31 120 ASN A N 1
ATOM 983 C CA . ASN A 1 120 ? 24.293 -15.165 -50.757 1.00 40.31 120 ASN A CA 1
ATOM 984 C C . ASN A 1 120 ? 25.601 -15.810 -50.274 1.00 40.31 120 ASN A C 1
ATOM 986 O O . ASN A 1 120 ? 26.563 -15.113 -49.976 1.00 40.31 120 ASN A O 1
ATOM 990 N N . LEU A 1 121 ? 25.611 -17.145 -50.217 1.00 37.16 121 LEU A N 1
ATOM 991 C CA . LEU A 1 121 ? 26.574 -18.046 -50.868 1.00 37.16 121 LEU A CA 1
ATOM 992 C C . LEU A 1 121 ? 26.294 -19.469 -50.366 1.00 37.16 121 LEU A C 1
ATOM 994 O O . LEU A 1 121 ? 26.883 -19.958 -49.408 1.00 37.16 121 LEU A O 1
ATOM 998 N N . ILE A 1 122 ? 25.361 -20.145 -51.040 1.00 38.69 122 ILE A N 1
ATOM 999 C CA . ILE A 1 122 ? 25.319 -21.605 -51.031 1.00 38.69 122 ILE A CA 1
ATOM 1000 C C . ILE A 1 122 ? 26.428 -22.061 -51.980 1.00 38.69 122 ILE A C 1
ATOM 1002 O O . ILE A 1 122 ? 26.255 -22.073 -53.196 1.00 38.69 122 ILE A O 1
ATOM 1006 N N . SER A 1 123 ? 27.565 -22.447 -51.415 1.00 34.88 123 SER A N 1
ATOM 1007 C CA . SER A 1 123 ? 28.448 -23.438 -52.023 1.00 34.88 123 SER A CA 1
ATOM 1008 C C . SER A 1 123 ? 29.095 -24.250 -50.906 1.00 34.88 123 SER A C 1
ATOM 1010 O O . SER A 1 123 ? 30.083 -23.833 -50.309 1.00 34.88 123 SER A O 1
ATOM 1012 N N . ASN A 1 124 ? 28.522 -25.416 -50.610 1.00 35.22 124 ASN A N 1
ATOM 1013 C CA . ASN A 1 124 ? 29.233 -26.450 -49.862 1.00 35.22 124 ASN A CA 1
ATOM 1014 C C . ASN A 1 124 ? 30.431 -26.927 -50.693 1.00 35.22 124 ASN A C 1
ATOM 1016 O O . ASN A 1 124 ? 30.270 -27.223 -51.881 1.00 35.22 124 ASN A O 1
ATOM 1020 N N . PRO A 1 125 ? 31.580 -27.149 -50.043 1.00 36.69 125 PRO A N 1
ATOM 1021 C CA . PRO A 1 125 ? 32.160 -28.477 -50.159 1.00 36.69 125 PRO A CA 1
ATOM 1022 C C . PRO A 1 125 ? 32.611 -29.055 -48.809 1.00 36.69 125 PRO A C 1
ATOM 1024 O O . PRO A 1 125 ? 33.317 -28.424 -48.036 1.00 36.69 125 PRO A O 1
ATOM 1027 N N . LYS A 1 126 ? 32.166 -30.300 -48.611 1.00 34.94 126 LYS A N 1
ATOM 1028 C CA . LYS A 1 126 ? 32.779 -31.445 -47.919 1.00 34.94 126 LYS A CA 1
ATOM 1029 C C . LYS A 1 126 ? 33.602 -31.214 -46.642 1.00 34.94 126 LYS A C 1
ATOM 1031 O O . LYS A 1 126 ? 34.704 -30.684 -46.647 1.00 34.94 126 LYS A O 1
ATOM 1036 N N . VAL A 1 127 ? 33.034 -31.803 -45.591 1.00 41.91 127 VAL A N 1
ATOM 1037 C CA . VAL A 1 127 ? 33.640 -32.286 -44.350 1.00 41.91 127 VAL A CA 1
ATOM 1038 C C . VAL A 1 127 ? 34.952 -33.040 -44.574 1.00 41.91 127 VAL A C 1
ATOM 1040 O O . VAL A 1 127 ? 35.006 -33.905 -45.438 1.00 41.91 127 VAL A O 1
ATOM 1043 N N . ASP A 1 128 ? 35.957 -32.732 -43.757 1.00 35.38 128 ASP A N 1
ATOM 1044 C CA . ASP A 1 128 ? 36.959 -33.669 -43.237 1.00 35.38 128 ASP A CA 1
ATOM 1045 C C . ASP A 1 128 ? 37.724 -32.967 -42.105 1.00 35.38 128 ASP A C 1
ATOM 1047 O O . ASP A 1 128 ? 38.235 -31.863 -42.284 1.00 35.38 128 ASP A O 1
ATOM 1051 N N . GLY A 1 129 ? 37.781 -33.587 -40.923 1.00 36.50 129 GLY A N 1
ATOM 1052 C CA . GLY A 1 129 ? 38.584 -33.078 -39.806 1.00 36.50 129 GLY A CA 1
ATOM 1053 C C . GLY A 1 129 ? 37.943 -33.246 -38.435 1.00 36.50 129 GLY A C 1
ATOM 1054 O O . GLY A 1 129 ? 37.582 -32.271 -37.784 1.00 36.50 129 GLY A O 1
ATOM 1055 N N . VAL A 1 130 ? 37.828 -34.494 -37.982 1.00 40.91 130 VAL A N 1
ATOM 1056 C CA . VAL A 1 130 ? 37.662 -34.822 -36.562 1.00 40.91 130 VAL A CA 1
ATOM 1057 C C . VAL A 1 130 ? 38.967 -34.473 -35.851 1.00 40.91 130 VAL A C 1
ATOM 1059 O O . VAL A 1 130 ? 39.965 -35.156 -36.062 1.00 40.91 130 VAL A O 1
ATOM 1062 N N . LEU A 1 131 ? 38.961 -33.460 -34.987 1.00 38.53 131 LEU A N 1
ATOM 1063 C CA . LEU A 1 131 ? 39.933 -33.350 -33.902 1.00 38.53 131 LEU A CA 1
ATOM 1064 C C . LEU A 1 131 ? 39.223 -32.895 -32.631 1.00 38.53 131 LEU A C 1
ATOM 1066 O O . LEU A 1 131 ? 38.628 -31.821 -32.565 1.00 38.53 131 LEU A O 1
ATOM 1070 N N . ALA A 1 132 ? 39.278 -33.792 -31.650 1.00 47.06 132 ALA A N 1
ATOM 1071 C CA . ALA A 1 132 ? 38.841 -33.602 -30.285 1.00 47.06 132 ALA A CA 1
ATOM 1072 C C . ALA A 1 132 ? 39.502 -32.361 -29.674 1.00 47.06 132 ALA A C 1
ATOM 1074 O O . ALA A 1 132 ? 40.722 -32.206 -29.738 1.00 47.06 132 ALA A O 1
ATOM 1075 N N . LEU A 1 133 ? 38.690 -31.514 -29.048 1.00 39.69 133 LEU A N 1
ATOM 1076 C CA . LEU A 1 133 ? 39.151 -30.560 -28.053 1.00 39.69 133 LEU A CA 1
ATOM 1077 C C . LEU A 1 133 ? 38.381 -30.844 -26.768 1.00 39.69 133 LEU A C 1
ATOM 1079 O O . LEU A 1 133 ? 37.152 -30.850 -26.757 1.00 39.69 133 LEU A O 1
ATOM 1083 N N . ASP A 1 134 ? 39.162 -31.154 -25.739 1.00 40.19 134 ASP A N 1
ATOM 1084 C CA . ASP A 1 134 ? 38.759 -31.487 -24.381 1.00 40.19 134 ASP A CA 1
ATOM 1085 C C . ASP A 1 134 ? 37.656 -30.566 -23.845 1.00 40.19 134 ASP A C 1
ATOM 1087 O O . ASP A 1 134 ? 37.780 -29.340 -23.867 1.00 40.19 134 ASP A O 1
ATOM 1091 N N . GLU A 1 135 ? 36.601 -31.165 -23.291 1.00 41.47 135 GLU A N 1
ATOM 1092 C CA . GLU A 1 135 ? 35.632 -30.451 -22.463 1.00 41.47 135 GLU A CA 1
ATOM 1093 C C . GLU A 1 135 ? 36.311 -29.976 -21.165 1.00 41.47 135 GLU A C 1
ATOM 1095 O O . GLU A 1 135 ? 36.766 -30.801 -20.359 1.00 41.47 135 GLU A O 1
ATOM 1100 N N . PRO A 1 136 ? 36.346 -28.663 -20.869 1.00 41.91 136 PRO A N 1
ATOM 1101 C CA . PRO A 1 136 ? 36.668 -28.218 -19.530 1.00 41.91 136 PRO A CA 1
ATOM 1102 C C . PRO A 1 136 ? 35.467 -28.502 -18.621 1.00 41.91 136 PRO A C 1
ATOM 1104 O O . PRO A 1 136 ? 34.434 -27.841 -18.684 1.00 41.91 136 PRO A O 1
ATOM 1107 N N . LYS A 1 137 ? 35.654 -29.525 -17.781 1.00 41.09 137 LYS A N 1
ATOM 1108 C CA . LYS A 1 137 ? 34.964 -29.844 -16.523 1.00 41.09 137 LYS A CA 1
ATOM 1109 C C . LYS A 1 137 ? 33.871 -28.846 -16.123 1.00 41.09 137 LYS A C 1
ATOM 1111 O O . LYS A 1 137 ? 34.157 -27.756 -15.624 1.00 41.09 137 LYS A O 1
ATOM 1116 N N . VAL A 1 138 ? 32.625 -29.315 -16.190 1.00 49.66 138 VAL A N 1
ATOM 1117 C CA . VAL A 1 138 ? 31.533 -28.848 -15.331 1.00 49.66 138 VAL A CA 1
ATOM 1118 C C . VAL A 1 138 ? 31.988 -29.007 -13.879 1.00 49.66 138 VAL A C 1
ATOM 1120 O O . VAL A 1 138 ? 31.872 -30.069 -13.274 1.00 49.66 138 VAL A O 1
ATOM 1123 N N . SER A 1 139 ? 32.547 -27.940 -13.313 1.00 39.72 139 SER A N 1
ATOM 1124 C CA . SER A 1 139 ? 32.571 -27.744 -11.871 1.00 39.72 139 SER A CA 1
ATOM 1125 C C . SER A 1 139 ? 31.240 -27.112 -11.494 1.00 39.72 139 SER A C 1
ATOM 1127 O O . SER A 1 139 ? 31.145 -25.913 -11.236 1.00 39.72 139 SER A O 1
ATOM 1129 N N . SER A 1 140 ? 30.203 -27.945 -11.467 1.00 51.03 140 SER A N 1
ATOM 1130 C CA . SER A 1 140 ? 29.101 -27.735 -10.539 1.00 51.03 140 SER A CA 1
ATOM 1131 C C . SER A 1 140 ? 29.709 -27.634 -9.147 1.00 51.03 140 SER A C 1
ATOM 1133 O O . SER A 1 140 ? 30.239 -28.627 -8.670 1.00 51.03 140 SER A O 1
ATOM 1135 N N . ASN A 1 141 ? 29.719 -26.424 -8.586 1.00 37.09 141 ASN A N 1
ATOM 1136 C CA . ASN A 1 141 ? 29.846 -26.066 -7.168 1.00 37.09 141 ASN A CA 1
ATOM 1137 C C . ASN A 1 141 ? 29.810 -24.525 -7.113 1.00 37.09 141 ASN A C 1
ATOM 1139 O O . ASN A 1 141 ? 30.684 -23.887 -7.684 1.00 37.09 141 ASN A O 1
ATOM 1143 N N . SER A 1 142 ? 28.873 -23.824 -6.491 1.00 46.69 142 SER A N 1
ATOM 1144 C CA . SER A 1 142 ? 27.675 -24.188 -5.756 1.00 46.69 142 SER A CA 1
ATOM 1145 C C . SER A 1 142 ? 26.666 -23.054 -5.981 1.00 46.69 142 SER A C 1
ATOM 1147 O O . SER A 1 142 ? 26.941 -21.883 -5.730 1.00 46.69 142 SER A O 1
ATOM 1149 N N . SER A 1 143 ? 25.484 -23.391 -6.482 1.00 45.16 143 SER A N 1
ATOM 1150 C CA . SER A 1 143 ? 24.322 -22.500 -6.438 1.00 45.16 143 SER A CA 1
ATOM 1151 C C . SER A 1 143 ? 23.221 -23.239 -5.686 1.00 45.16 143 SER A C 1
ATOM 1153 O O . SER A 1 143 ? 22.134 -23.483 -6.185 1.00 45.16 143 SER A O 1
ATOM 1155 N N . GLU A 1 144 ? 23.562 -23.674 -4.473 1.00 43.84 144 GLU A N 1
ATOM 1156 C CA . GLU A 1 144 ? 22.609 -24.164 -3.474 1.00 43.84 144 GLU A CA 1
ATOM 1157 C C . GLU A 1 144 ? 22.331 -23.064 -2.447 1.00 43.84 144 GLU A C 1
ATOM 1159 O O . GLU A 1 144 ? 22.390 -23.271 -1.240 1.00 43.84 144 GLU A O 1
ATOM 1164 N N . LEU A 1 145 ? 22.046 -21.854 -2.919 1.00 45.97 145 LEU A N 1
ATOM 1165 C CA . LEU A 1 145 ? 21.510 -20.805 -2.065 1.00 45.97 145 LEU A CA 1
ATOM 1166 C C . LEU A 1 145 ? 20.269 -20.245 -2.749 1.00 45.97 145 LEU A C 1
ATOM 1168 O O . LEU A 1 145 ? 20.350 -19.478 -3.702 1.00 45.97 145 LEU A O 1
ATOM 1172 N N . TYR A 1 146 ? 19.128 -20.675 -2.211 1.00 43.81 146 TYR A N 1
ATOM 1173 C CA . TYR A 1 146 ? 17.771 -20.203 -2.488 1.00 43.81 146 TYR A CA 1
ATOM 1174 C C . TYR A 1 146 ? 17.087 -20.730 -3.756 1.00 43.81 146 TYR A C 1
ATOM 1176 O O . TYR A 1 146 ? 16.605 -19.964 -4.583 1.00 43.81 146 TYR A O 1
ATOM 1184 N N . SER A 1 147 ? 16.882 -22.046 -3.838 1.00 47.16 147 SER A N 1
ATOM 1185 C CA . SER A 1 147 ? 15.691 -22.588 -4.509 1.00 47.16 147 SER A CA 1
ATOM 1186 C C . SER A 1 147 ? 14.656 -23.001 -3.457 1.00 47.16 147 SER A C 1
ATOM 1188 O O . SER A 1 147 ? 14.404 -24.175 -3.183 1.00 47.16 147 SER A O 1
ATOM 1190 N N . TYR A 1 148 ? 14.061 -22.007 -2.796 1.00 54.19 148 TYR A N 1
ATOM 1191 C CA . TYR A 1 148 ? 12.879 -22.270 -1.983 1.00 54.19 148 TYR A CA 1
ATOM 1192 C C . TYR A 1 148 ? 11.712 -22.559 -2.939 1.0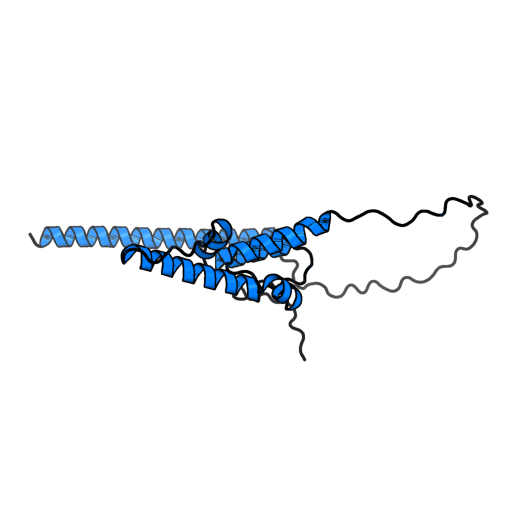0 54.19 148 TYR A C 1
ATOM 1194 O O . TYR A 1 148 ? 11.278 -21.667 -3.666 1.00 54.19 148 TYR A O 1
ATOM 1202 N N . SER A 1 149 ? 11.286 -23.827 -3.020 1.00 74.12 149 SER A N 1
ATOM 1203 C CA . SER A 1 149 ? 10.190 -24.241 -3.911 1.00 74.12 149 SER A CA 1
ATOM 1204 C C . SER A 1 149 ? 8.913 -23.499 -3.541 1.00 74.12 149 SER A C 1
ATOM 1206 O O . SER A 1 149 ? 8.621 -23.340 -2.355 1.00 74.12 149 SER A O 1
ATOM 1208 N N . PHE A 1 150 ? 8.142 -23.094 -4.548 1.00 58.25 150 PHE A N 1
ATOM 1209 C CA . PHE A 1 150 ? 6.829 -22.476 -4.369 1.00 58.25 150 PHE A CA 1
ATOM 1210 C C . PHE A 1 150 ? 5.934 -23.295 -3.424 1.00 58.25 150 PHE A C 1
ATOM 1212 O O . PHE A 1 150 ? 5.275 -22.714 -2.571 1.00 58.25 150 PHE A O 1
ATOM 1219 N N . ASP A 1 151 ? 6.008 -24.628 -3.493 1.00 72.06 151 ASP A N 1
ATOM 1220 C CA . ASP A 1 151 ? 5.240 -25.533 -2.625 1.00 72.06 151 ASP A CA 1
ATOM 1221 C C . ASP A 1 151 ? 5.582 -25.336 -1.141 1.00 72.06 151 ASP A C 1
ATOM 1223 O O . ASP A 1 151 ? 4.696 -25.207 -0.309 1.00 72.06 151 ASP A O 1
ATOM 1227 N N . LYS A 1 152 ? 6.873 -25.187 -0.814 1.00 75.31 152 LYS A N 1
ATOM 1228 C CA . LYS A 1 152 ? 7.321 -24.957 0.570 1.00 75.31 152 LYS A CA 1
ATOM 1229 C C . LYS A 1 152 ? 6.847 -23.604 1.094 1.00 75.31 152 LYS A C 1
ATOM 1231 O O . LYS A 1 152 ? 6.580 -23.455 2.280 1.00 75.31 152 LYS A O 1
ATOM 1236 N N . LEU A 1 153 ? 6.763 -22.610 0.211 1.00 78.25 153 LEU A N 1
ATOM 1237 C CA . LEU A 1 153 ? 6.258 -21.287 0.557 1.00 78.25 153 LEU A CA 1
ATOM 1238 C C . LEU A 1 153 ? 4.755 -21.301 0.785 1.00 78.25 153 LEU A C 1
ATOM 1240 O O . LEU A 1 153 ? 4.286 -20.648 1.713 1.00 78.25 153 LEU A O 1
ATOM 1244 N N . GLN A 1 154 ? 4.029 -22.060 -0.030 1.00 77.88 154 GLN A N 1
ATOM 1245 C CA . GLN A 1 154 ? 2.605 -22.266 0.153 1.00 77.88 154 GLN A CA 1
ATOM 1246 C C . GLN A 1 154 ? 2.324 -22.948 1.496 1.00 77.88 154 GLN A C 1
ATOM 1248 O O . GLN A 1 154 ? 1.493 -22.447 2.244 1.00 77.88 154 GLN A O 1
ATOM 1253 N N . ASP A 1 155 ? 3.095 -23.978 1.853 1.00 84.50 155 ASP A N 1
ATOM 1254 C CA . ASP A 1 155 ? 2.969 -24.664 3.144 1.00 84.50 155 ASP A CA 1
ATOM 1255 C C . ASP A 1 155 ? 3.159 -23.700 4.329 1.00 84.50 155 ASP A C 1
ATOM 1257 O O . ASP A 1 155 ? 2.356 -23.690 5.261 1.00 84.50 155 ASP A O 1
ATOM 1261 N N . VAL A 1 156 ? 4.184 -22.836 4.281 1.00 89.75 156 VAL A N 1
ATOM 1262 C CA . VAL A 1 156 ? 4.431 -21.835 5.338 1.00 89.75 156 VAL A CA 1
ATOM 1263 C C . VAL A 1 156 ? 3.322 -20.784 5.395 1.00 89.75 156 VAL A C 1
ATOM 1265 O O . VAL A 1 156 ? 2.941 -20.346 6.482 1.00 89.75 156 VAL A O 1
ATOM 1268 N N . PHE A 1 157 ? 2.790 -20.361 4.245 1.00 81.38 157 PHE A N 1
ATOM 1269 C CA . PHE A 1 157 ? 1.658 -19.437 4.218 1.00 81.38 157 PHE A CA 1
ATOM 1270 C C . PHE A 1 157 ? 0.388 -20.068 4.785 1.00 81.38 157 PHE A C 1
ATOM 1272 O O . PHE A 1 157 ? -0.323 -19.399 5.536 1.00 81.38 157 PHE A O 1
ATOM 1279 N N . ASP A 1 158 ? 0.119 -21.330 4.466 1.00 88.25 158 ASP A N 1
ATOM 1280 C CA . ASP A 1 158 ? -1.046 -22.060 4.958 1.00 88.25 158 ASP A CA 1
ATOM 1281 C C . ASP A 1 158 ? -0.944 -22.305 6.472 1.00 88.25 158 ASP A C 1
ATOM 1283 O O . ASP A 1 158 ? -1.925 -22.108 7.193 1.00 88.25 158 ASP A O 1
ATOM 1287 N N . GLU A 1 159 ? 0.247 -22.642 6.982 1.00 94.06 159 GLU A N 1
ATOM 1288 C CA . GLU A 1 159 ? 0.519 -22.764 8.421 1.00 94.06 159 GLU A CA 1
ATOM 1289 C C . GLU A 1 159 ? 0.274 -21.433 9.148 1.00 94.06 159 GLU A C 1
ATOM 1291 O O . GLU A 1 159 ? -0.499 -21.377 10.110 1.00 94.06 159 GLU A O 1
ATOM 1296 N N . LEU A 1 160 ? 0.845 -20.337 8.638 1.00 93.06 160 LEU A N 1
ATOM 1297 C CA . LEU A 1 160 ? 0.659 -18.998 9.199 1.00 93.06 160 LEU A CA 1
ATOM 1298 C C . LEU A 1 160 ? -0.814 -18.561 9.171 1.00 93.06 160 LEU A C 1
ATOM 1300 O O . LEU A 1 160 ? -1.315 -17.945 10.117 1.00 93.06 160 LEU A O 1
ATOM 1304 N N . PHE A 1 161 ? -1.526 -18.881 8.091 1.00 87.06 161 PHE A N 1
ATOM 1305 C CA . PHE A 1 161 ? -2.953 -18.604 7.959 1.00 87.06 161 PHE A CA 1
ATOM 1306 C C . PHE A 1 161 ? -3.772 -19.368 9.010 1.00 87.06 161 PHE A C 1
ATOM 1308 O O . PHE A 1 161 ? -4.671 -18.801 9.639 1.00 87.06 161 PHE A O 1
ATOM 1315 N N . LEU A 1 162 ? -3.424 -20.630 9.267 1.00 90.00 162 LEU A N 1
ATOM 1316 C CA . LEU A 1 162 ? -4.068 -21.454 10.289 1.00 90.00 162 LEU A CA 1
ATOM 1317 C C . LEU A 1 162 ? -3.828 -20.910 11.709 1.00 90.00 162 LEU A C 1
ATOM 1319 O O . LEU A 1 162 ? -4.741 -20.899 12.548 1.00 90.00 162 LEU A O 1
ATOM 1323 N N . GLU A 1 163 ? -2.617 -20.422 11.985 1.00 91.94 163 GLU A N 1
ATOM 1324 C CA . GLU A 1 163 ? -2.291 -19.755 13.249 1.00 91.94 163 GLU A CA 1
ATOM 1325 C C . GLU A 1 163 ? -3.111 -18.475 13.445 1.00 91.94 163 GLU A C 1
ATOM 1327 O O . GLU A 1 163 ? -3.651 -18.240 14.534 1.00 91.94 163 GLU A O 1
ATOM 1332 N N . PHE A 1 164 ? -3.256 -17.669 12.391 1.00 88.31 164 PHE A N 1
ATOM 1333 C CA . PHE A 1 164 ? -4.063 -16.451 12.412 1.00 88.31 164 PHE A CA 1
ATOM 1334 C C . PHE A 1 164 ? -5.537 -16.743 12.723 1.00 88.31 164 PHE A C 1
ATOM 1336 O O . PHE A 1 164 ? -6.112 -16.129 13.627 1.00 88.31 164 PHE A O 1
ATOM 1343 N N . GLU A 1 165 ? -6.138 -17.727 12.052 1.00 88.56 165 GLU A N 1
ATOM 1344 C CA . GLU A 1 165 ? -7.512 -18.170 12.331 1.00 88.56 165 GLU A CA 1
ATOM 1345 C C . GLU A 1 165 ? -7.673 -18.663 13.775 1.00 88.56 165 GLU A C 1
ATOM 1347 O O . GLU A 1 165 ? -8.635 -18.327 14.478 1.00 88.56 165 GLU A O 1
ATOM 1352 N N . THR A 1 166 ? -6.679 -19.398 14.274 1.00 93.44 166 THR A N 1
ATOM 1353 C CA . THR A 1 166 ? -6.653 -19.858 15.665 1.00 93.44 166 THR A CA 1
ATOM 1354 C C . THR A 1 166 ? -6.635 -18.682 16.640 1.00 93.44 166 THR A C 1
ATOM 1356 O O . THR A 1 166 ? -7.361 -18.682 17.643 1.00 93.44 166 THR A O 1
ATOM 1359 N N . MET A 1 167 ? -5.822 -17.666 16.361 1.00 94.25 167 MET A N 1
ATOM 1360 C CA . MET A 1 167 ? -5.724 -16.465 17.182 1.00 94.25 167 MET A CA 1
ATOM 1361 C C . MET A 1 167 ? -7.034 -15.672 17.171 1.00 94.25 167 MET A C 1
ATOM 1363 O O . MET A 1 167 ? -7.551 -15.331 18.238 1.00 94.25 167 MET A O 1
ATOM 1367 N N . ASN A 1 168 ? -7.633 -15.470 15.999 1.00 85.81 168 ASN A N 1
ATOM 1368 C CA . ASN A 1 168 ? -8.924 -14.794 15.862 1.00 85.81 168 ASN A CA 1
ATOM 1369 C C . ASN A 1 168 ? -10.045 -15.531 16.597 1.00 85.81 168 ASN A C 1
ATOM 1371 O O . ASN A 1 168 ? -10.851 -14.908 17.290 1.00 85.81 168 ASN A O 1
ATOM 1375 N N . SER A 1 169 ? -10.069 -16.861 16.518 1.00 93.38 169 SER A N 1
ATOM 1376 C CA . SER A 1 169 ? -11.013 -17.695 17.266 1.00 93.38 169 SER A CA 1
ATOM 1377 C C . SER A 1 169 ? -10.870 -17.506 18.781 1.00 93.38 169 SER A C 1
ATOM 1379 O O . SER A 1 169 ? -11.872 -17.368 19.492 1.00 93.38 169 SER A O 1
ATOM 1381 N N . LYS A 1 170 ? -9.633 -17.426 19.294 1.00 95.94 170 LYS A N 1
ATOM 1382 C CA . LYS A 1 170 ? -9.363 -17.141 20.716 1.00 95.94 170 LYS A CA 1
ATOM 1383 C C . LYS A 1 170 ? -9.842 -15.747 21.118 1.00 95.94 170 LYS A C 1
ATOM 1385 O O . LYS A 1 170 ? -10.526 -15.624 22.135 1.00 95.94 170 LYS A O 1
ATOM 1390 N N . ILE A 1 171 ? -9.530 -14.724 20.321 1.00 94.31 171 ILE A N 1
ATOM 1391 C CA . ILE A 1 171 ? -9.957 -13.338 20.574 1.00 94.31 171 ILE A CA 1
ATOM 1392 C C . ILE A 1 171 ? -11.485 -13.259 20.610 1.00 94.31 171 ILE A C 1
ATOM 1394 O O . ILE A 1 171 ? -12.052 -12.731 21.565 1.00 94.31 171 ILE A O 1
ATOM 1398 N N . LYS A 1 172 ? -12.164 -13.862 19.630 1.00 95.69 172 LYS A N 1
ATOM 1399 C CA . LYS A 1 172 ? -13.629 -13.895 19.566 1.00 95.69 172 LYS A CA 1
ATOM 1400 C C . LYS A 1 172 ? -14.245 -14.547 20.806 1.00 95.69 172 LYS A C 1
ATOM 1402 O O . LYS A 1 172 ? -15.182 -13.999 21.378 1.00 95.69 172 LYS A O 1
ATOM 1407 N N . LYS A 1 173 ? -13.685 -15.670 21.274 1.00 95.00 173 LYS A N 1
ATOM 1408 C CA . LYS A 1 173 ? -14.122 -16.326 22.522 1.00 95.00 173 LYS A CA 1
ATOM 1409 C C . LYS A 1 173 ? -13.928 -15.437 23.751 1.00 95.00 173 LYS A C 1
ATOM 1411 O O . LYS A 1 173 ? -14.801 -15.413 24.615 1.00 95.00 173 LYS A O 1
ATOM 1416 N N . MET A 1 174 ? -12.804 -14.722 23.845 1.00 95.94 174 MET A N 1
ATOM 1417 C CA . MET A 1 174 ? -12.561 -13.789 24.951 1.00 95.94 174 MET A CA 1
ATOM 1418 C C . MET A 1 174 ? -13.562 -12.634 24.949 1.00 95.94 174 MET A C 1
ATOM 1420 O O . MET A 1 174 ? -14.105 -12.321 26.004 1.00 95.94 174 MET A O 1
ATOM 1424 N N . ILE A 1 175 ? -13.847 -12.052 23.780 1.00 96.38 175 ILE A N 1
ATOM 1425 C CA . ILE A 1 175 ? -14.842 -10.981 23.638 1.00 96.38 175 ILE A CA 1
ATOM 1426 C C . ILE A 1 175 ? -16.212 -11.465 24.120 1.00 96.38 175 ILE A C 1
ATOM 1428 O O . ILE A 1 175 ? -16.777 -10.851 25.019 1.00 96.38 175 ILE A O 1
ATOM 1432 N N . SER A 1 176 ? -16.693 -12.614 23.636 1.00 95.44 176 SER A N 1
ATOM 1433 C CA . SER A 1 176 ? -17.989 -13.156 24.074 1.00 95.44 176 SER A CA 1
ATOM 1434 C C . SER A 1 176 ? -18.038 -13.456 25.577 1.00 95.44 176 SER A C 1
ATOM 1436 O O . SER A 1 176 ? -19.082 -13.292 26.206 1.00 95.44 176 SER A O 1
ATOM 1438 N N . LYS A 1 177 ? -16.917 -13.875 26.181 1.00 96.06 177 LYS A N 1
ATOM 1439 C CA . LYS A 1 177 ? -16.838 -14.093 27.632 1.00 96.06 177 LYS A CA 1
ATOM 1440 C C . LYS A 1 177 ? -16.949 -12.778 28.411 1.00 96.06 177 LYS A C 1
ATOM 1442 O O . LYS A 1 177 ? -17.679 -12.729 29.396 1.00 96.06 177 LYS A O 1
ATOM 1447 N N . LEU A 1 178 ? -16.257 -11.730 27.964 1.00 95.25 178 LEU A N 1
ATOM 1448 C CA . LEU A 1 178 ? -16.320 -10.400 28.578 1.00 95.25 178 LEU A CA 1
ATOM 1449 C C . LEU A 1 178 ? -17.708 -9.764 28.432 1.00 95.25 178 LEU A C 1
ATOM 1451 O O . LEU A 1 178 ? -18.194 -9.143 29.373 1.00 95.25 178 LEU A O 1
ATOM 1455 N N . GLU A 1 179 ? -18.357 -9.931 27.279 1.00 94.12 179 GLU A N 1
ATOM 1456 C CA . GLU A 1 179 ? -19.737 -9.479 27.053 1.00 94.12 179 GLU A CA 1
ATOM 1457 C C . GLU A 1 179 ? -20.706 -10.163 28.024 1.00 94.12 179 GLU A C 1
ATOM 1459 O O . GLU A 1 179 ? -21.482 -9.489 28.700 1.00 94.12 179 GLU A O 1
ATOM 1464 N N . PHE A 1 180 ? -20.596 -11.486 28.178 1.00 94.44 180 PHE A N 1
ATOM 1465 C CA . PHE A 1 180 ? -21.413 -12.244 29.126 1.00 94.44 180 PHE A CA 1
ATOM 1466 C C . PHE A 1 180 ? -21.202 -11.800 30.584 1.00 94.44 180 PHE A C 1
ATOM 1468 O O . PHE A 1 180 ? -22.164 -11.651 31.338 1.00 94.44 180 PHE A O 1
ATOM 1475 N N . GLU A 1 181 ? -19.950 -11.587 30.992 1.00 94.38 181 GLU A N 1
ATOM 1476 C CA . GLU A 1 181 ? -19.614 -11.179 32.360 1.00 94.38 181 GLU A CA 1
ATOM 1477 C C . GLU A 1 181 ? -20.100 -9.754 32.668 1.00 94.38 181 GLU A C 1
ATOM 1479 O O . GLU A 1 181 ? -20.662 -9.510 33.737 1.00 94.38 181 GLU A O 1
ATOM 1484 N N . ASN A 1 182 ? -19.993 -8.832 31.707 1.00 90.31 182 ASN A N 1
ATOM 1485 C CA . ASN A 1 182 ? -20.566 -7.489 31.824 1.00 90.31 182 ASN A CA 1
ATOM 1486 C C . ASN A 1 182 ? -22.096 -7.521 31.970 1.00 90.31 182 ASN A C 1
ATOM 1488 O O . ASN A 1 182 ? -22.636 -6.855 32.857 1.00 90.31 182 ASN A O 1
ATOM 1492 N N . ASP A 1 183 ? -22.796 -8.318 31.159 1.00 94.12 183 ASP A N 1
ATOM 1493 C CA . ASP A 1 183 ? -24.254 -8.472 31.244 1.00 94.12 183 ASP A CA 1
ATOM 1494 C C . ASP A 1 183 ? -24.701 -9.051 32.596 1.00 94.12 183 ASP A C 1
ATOM 1496 O O . ASP A 1 183 ? -25.712 -8.625 33.166 1.00 94.12 183 ASP A O 1
ATOM 1500 N N . PHE A 1 184 ? -23.942 -10.007 33.139 1.00 92.56 184 PHE A N 1
ATOM 1501 C CA . PHE A 1 184 ? -24.197 -10.584 34.460 1.00 92.56 184 PHE A CA 1
ATOM 1502 C C . PHE A 1 184 ? -24.022 -9.550 35.585 1.00 92.56 184 PHE A C 1
ATOM 1504 O O . PHE A 1 184 ? -24.867 -9.441 36.480 1.00 92.56 184 PHE A O 1
ATOM 1511 N N . LEU A 1 185 ? -22.959 -8.743 35.526 1.00 89.44 185 LEU A N 1
ATOM 1512 C CA . LEU A 1 185 ? -22.697 -7.683 36.506 1.00 89.44 185 LEU A CA 1
ATOM 1513 C C . LEU A 1 185 ? -23.738 -6.555 36.460 1.00 89.44 185 LEU A C 1
ATOM 1515 O O . LEU A 1 185 ? -24.069 -5.983 37.499 1.00 89.44 185 LEU A O 1
ATOM 1519 N N . LEU A 1 186 ? -24.282 -6.237 35.283 1.00 85.31 186 LEU A N 1
ATOM 1520 C CA . LEU A 1 186 ? -25.352 -5.243 35.148 1.00 85.31 186 LEU A CA 1
ATOM 1521 C C . LEU A 1 186 ? -26.671 -5.719 35.770 1.00 85.31 186 LEU A C 1
ATOM 1523 O O . LEU A 1 186 ? -27.372 -4.924 36.391 1.00 85.31 186 LEU A O 1
ATOM 1527 N N . LYS A 1 187 ? -26.997 -7.011 35.650 1.00 87.56 187 LYS A N 1
ATOM 1528 C CA . LYS A 1 187 ? -28.224 -7.589 36.228 1.00 87.56 187 LYS A CA 1
ATOM 1529 C C . LYS A 1 187 ? -28.188 -7.731 37.748 1.00 87.56 187 LYS A C 1
ATOM 1531 O O . LYS A 1 187 ? -29.243 -7.752 38.359 1.00 87.56 187 LYS A O 1
ATOM 1536 N N . THR A 1 188 ? -27.006 -7.848 38.348 1.00 85.25 188 THR A N 1
ATOM 1537 C CA . THR A 1 188 ? -26.843 -8.037 39.804 1.00 85.25 188 THR A CA 1
ATOM 1538 C C . THR A 1 188 ? -26.771 -6.726 40.593 1.00 85.25 188 THR A C 1
ATOM 1540 O O . THR A 1 188 ? -26.822 -6.755 41.820 1.00 85.25 188 THR A O 1
ATOM 1543 N N . LYS A 1 189 ? -26.651 -5.577 39.912 1.00 76.81 189 LYS A N 1
ATOM 1544 C CA . LYS A 1 189 ? -26.632 -4.235 40.523 1.00 76.81 189 LYS A CA 1
ATOM 1545 C C . LYS A 1 189 ? -27.997 -3.528 40.563 1.00 76.81 189 LYS A C 1
ATOM 1547 O O . LYS A 1 189 ? -28.068 -2.452 41.152 1.00 76.81 189 LYS A O 1
ATOM 1552 N N . ASN A 1 190 ? -29.034 -4.109 39.955 1.00 53.06 190 ASN A N 1
ATOM 1553 C CA . ASN A 1 190 ? -30.433 -3.662 40.034 1.00 53.06 190 ASN A CA 1
ATOM 1554 C C . ASN A 1 190 ? -31.225 -4.572 40.974 1.00 53.06 190 ASN A C 1
ATOM 1556 O O . ASN A 1 190 ? -32.184 -4.060 41.589 1.00 53.06 190 ASN A O 1
#

pLDDT: mean 72.1, std 20.57, range [31.0, 96.38]

Secondary structure (DSSP, 8-state):
---------TTSPPPB-SS-HHHHHHHHHHHHHHH-HHHHHHHHT--------SHHHHHHHHHHHHHHHHHHHHHHHTB-HHHHHHHTT-SSHHHHHHHHHHHHHGGGS-----------------------------------S----HHHHHHHHHHHHHHHHHHHHHHHHHHHHHHHHHHHHHHH--

InterPro domains:
  IPR061502 Copia/RE1/RE2-like, N-terminal domain [PF14223] (36-111)

Foldseek 3Di:
DDDPPDPDDLPAQAADPPPPLVVSVVSLLVSQVVVPVVLSVCQVVHQDQDDDDDPVVVVVSVVSVVSFVVLVVSVLRNYDPVLCVVLVPDPTSNSSVVVSCVVNVCVVPDDDDDDDDDPDDPDDDDDDDDDDDDDDDPPCDDPPDDPPDPVNVVVVVVVVVVVVVVVVVVVVVVVVVVVVVVVVVVVVVD

Radius of gyration: 28.7 Å; chains: 1; bounding box: 70×57×92 Å